Protein AF-A0A1I6Z0H6-F1 (afdb_monomer)

Sequence (320 aa):
MDNQPTRMERATDEFHIALATLDEAMIEVDDLQRKFDQVSGRIETLLMNTAKSPTANLGANLRSLNARSEVLRKALERARKGYAGARKAYHRAAQRHSAFHARHDHSLESAQSALADAERCKAALARTLGALMDRGFGDHAALPSAEERQSLPGHDGSYGYIQIDPARFLDSLIALERLLALDQDYDHPDRRHRPVSFLDVGCGTGRTLMLLRDCGVLDIDTMAGFDINAAQVETGRTLFGLQDNLSVADAMTYDFGGHDVVYSFRPFHDPDKMAAYETHLVATLRPSAYLIAVLPEDLARFANMDCLDPARNIWKKTGG

Structure (mmCIF, N/CA/C/O backbone):
data_AF-A0A1I6Z0H6-F1
#
_entry.id   AF-A0A1I6Z0H6-F1
#
loop_
_atom_site.group_PDB
_atom_site.id
_atom_site.type_symbol
_atom_site.label_atom_id
_atom_site.label_alt_id
_atom_site.label_comp_id
_atom_site.label_asym_id
_atom_site.label_entity_id
_atom_site.label_seq_id
_atom_site.pdbx_PDB_ins_code
_atom_site.Cartn_x
_atom_site.Cartn_y
_atom_site.Cartn_z
_atom_site.occupancy
_atom_site.B_iso_or_equiv
_atom_site.auth_seq_id
_atom_site.auth_comp_id
_atom_site.auth_asym_id
_atom_site.auth_atom_id
_atom_site.pdbx_PDB_model_num
ATOM 1 N N . MET A 1 1 ? 17.689 6.473 31.426 1.00 53.00 1 MET A N 1
ATOM 2 C CA . MET A 1 1 ? 16.667 6.822 30.420 1.00 53.00 1 MET A CA 1
ATOM 3 C C . MET A 1 1 ? 15.360 6.271 30.950 1.00 53.00 1 MET A C 1
ATOM 5 O O . MET A 1 1 ? 15.247 5.056 31.038 1.00 53.00 1 MET A O 1
ATOM 9 N N . ASP A 1 2 ? 14.454 7.132 31.414 1.00 55.12 2 ASP A N 1
ATOM 10 C CA . ASP A 1 2 ? 13.152 6.687 31.920 1.00 55.12 2 ASP A CA 1
ATOM 11 C C . ASP A 1 2 ? 12.331 6.109 30.769 1.00 55.12 2 ASP A C 1
ATOM 13 O O . ASP A 1 2 ? 12.101 6.777 29.758 1.00 55.12 2 ASP A O 1
ATOM 17 N N . ASN A 1 3 ? 11.931 4.848 30.914 1.00 70.69 3 ASN A N 1
ATOM 18 C CA . ASN A 1 3 ? 11.148 4.129 29.922 1.00 70.69 3 ASN A CA 1
ATOM 19 C C . ASN A 1 3 ? 9.695 4.614 30.011 1.00 70.69 3 ASN A C 1
ATOM 21 O O . ASN A 1 3 ? 8.906 4.107 30.808 1.00 70.69 3 ASN A O 1
ATOM 25 N N . GLN A 1 4 ? 9.359 5.673 29.271 1.00 59.06 4 GLN A N 1
ATOM 26 C CA . GLN A 1 4 ? 7.980 6.148 29.218 1.00 59.06 4 GLN A CA 1
ATOM 27 C C . GLN A 1 4 ? 7.102 5.091 28.537 1.00 59.06 4 GLN A C 1
ATOM 29 O O . GLN A 1 4 ? 7.431 4.684 27.421 1.00 59.06 4 GLN A O 1
ATOM 34 N N . PRO A 1 5 ? 5.964 4.700 29.143 1.00 73.81 5 PRO A N 1
ATOM 35 C CA . PRO A 1 5 ? 5.075 3.721 28.542 1.00 73.81 5 PRO A CA 1
ATOM 36 C C . PRO A 1 5 ? 4.555 4.241 27.206 1.00 73.81 5 PRO A C 1
ATOM 38 O O . PRO A 1 5 ? 4.156 5.415 27.078 1.00 73.81 5 PRO A O 1
ATOM 41 N N . THR A 1 6 ? 4.570 3.348 26.223 1.00 87.19 6 THR A N 1
ATOM 42 C CA . THR A 1 6 ? 4.067 3.556 24.871 1.00 87.19 6 THR A CA 1
ATOM 43 C C . THR A 1 6 ? 2.584 3.928 24.904 1.00 87.19 6 THR A C 1
ATOM 45 O O . THR A 1 6 ? 1.852 3.669 25.862 1.00 87.19 6 THR A O 1
ATOM 48 N N . ARG A 1 7 ? 2.097 4.566 23.833 1.00 87.94 7 ARG A N 1
ATOM 49 C CA . ARG A 1 7 ? 0.676 4.948 23.732 1.00 87.94 7 ARG A CA 1
ATOM 50 C C . ARG A 1 7 ? -0.269 3.741 23.825 1.00 87.94 7 ARG A C 1
ATOM 52 O O . ARG A 1 7 ? -1.392 3.912 24.288 1.00 87.94 7 ARG A O 1
ATOM 59 N N . MET A 1 8 ? 0.182 2.562 23.391 1.00 88.75 8 MET A N 1
ATOM 60 C CA . MET A 1 8 ? -0.578 1.315 23.464 1.00 88.75 8 MET A CA 1
ATOM 61 C C . MET A 1 8 ? -0.670 0.804 24.902 1.00 88.75 8 MET A C 1
ATOM 63 O O . MET A 1 8 ? -1.781 0.596 25.374 1.00 88.75 8 MET A O 1
ATOM 67 N N . GLU A 1 9 ? 0.455 0.720 25.621 1.00 92.00 9 GLU A N 1
ATOM 68 C CA . GLU A 1 9 ? 0.479 0.306 27.034 1.00 92.00 9 GLU A CA 1
ATOM 69 C C . GLU A 1 9 ? -0.459 1.170 27.882 1.00 92.00 9 GLU A C 1
ATOM 71 O O . GLU A 1 9 ? -1.292 0.642 28.609 1.00 92.00 9 GLU A O 1
ATOM 76 N N . ARG A 1 10 ? -0.449 2.498 27.685 1.00 93.50 10 ARG A N 1
ATOM 77 C CA . ARG A 1 10 ? -1.388 3.396 28.383 1.00 93.50 10 ARG A CA 1
ATOM 78 C C . ARG A 1 10 ? -2.854 3.089 28.070 1.00 93.50 10 ARG A C 1
ATOM 80 O O . ARG A 1 10 ? -3.693 3.149 28.961 1.00 93.50 10 ARG A O 1
ATOM 87 N N . ALA A 1 11 ? -3.186 2.786 26.813 1.00 92.19 11 ALA A N 1
ATOM 88 C CA . ALA A 1 11 ? -4.558 2.457 26.426 1.00 92.19 11 ALA A CA 1
ATOM 89 C C . ALA A 1 11 ? -5.015 1.109 27.012 1.00 92.19 11 ALA A C 1
ATOM 91 O O . ALA A 1 11 ? -6.180 0.976 27.392 1.00 92.19 11 ALA A O 1
ATOM 92 N N . THR A 1 12 ? -4.109 0.134 27.097 1.00 95.19 12 THR A N 1
ATOM 93 C CA . THR A 1 12 ? -4.336 -1.169 27.735 1.00 95.19 12 THR A CA 1
ATOM 94 C C . THR A 1 12 ? -4.516 -1.022 29.245 1.00 95.19 12 THR A C 1
ATOM 96 O O . THR A 1 12 ? -5.500 -1.523 29.788 1.00 95.19 12 THR A O 1
ATOM 99 N N . ASP A 1 13 ? -3.661 -0.244 29.909 1.00 96.00 13 ASP A N 1
ATOM 100 C CA . ASP A 1 13 ? -3.779 0.052 31.340 1.00 96.00 13 ASP A CA 1
ATOM 101 C C . ASP A 1 13 ? -5.104 0.754 31.659 1.00 96.00 13 ASP A C 1
ATOM 103 O O . ASP A 1 13 ? -5.841 0.334 32.551 1.00 96.00 13 ASP A O 1
ATOM 107 N N . GLU A 1 14 ? -5.469 1.788 30.893 1.00 96.31 14 GLU A N 1
ATOM 108 C CA . GLU A 1 14 ? -6.752 2.481 31.054 1.00 96.31 14 GLU A CA 1
ATOM 109 C C . GLU A 1 14 ? -7.954 1.543 30.864 1.00 96.31 14 GLU A C 1
ATOM 111 O O . GLU A 1 14 ? -8.959 1.678 31.568 1.00 96.31 14 GLU A O 1
ATOM 116 N N . PHE A 1 15 ? -7.870 0.599 29.923 1.00 97.56 15 PHE A N 1
ATOM 117 C CA . PHE A 1 15 ? -8.903 -0.413 29.714 1.00 97.56 15 PHE A CA 1
ATOM 118 C C . PHE A 1 15 ? -9.027 -1.354 30.916 1.00 97.56 15 PHE A C 1
ATOM 120 O O . PHE A 1 15 ? -10.140 -1.550 31.407 1.00 97.56 15 PHE A O 1
ATOM 127 N N . HIS A 1 16 ? -7.911 -1.873 31.431 1.00 97.69 16 HIS A N 1
ATOM 128 C CA . HIS A 1 16 ? -7.909 -2.748 32.603 1.00 97.69 16 HIS A CA 1
ATOM 129 C C . HIS A 1 16 ? -8.403 -2.037 33.865 1.00 97.69 16 HIS A C 1
ATOM 131 O O . HIS A 1 16 ? -9.230 -2.592 34.588 1.00 97.69 16 HIS A O 1
ATOM 137 N N . ILE A 1 17 ? -7.981 -0.790 34.096 1.00 97.88 17 ILE A N 1
ATOM 138 C CA . ILE A 1 17 ? -8.458 0.029 35.219 1.00 97.88 17 ILE A CA 1
ATOM 139 C C . ILE A 1 17 ? -9.972 0.249 35.120 1.00 97.88 17 ILE A C 1
ATOM 141 O O . ILE A 1 17 ? -10.694 0.091 36.107 1.00 97.88 17 ILE A O 1
ATOM 145 N N . ALA A 1 18 ? -10.476 0.597 33.932 1.00 97.81 18 ALA A N 1
ATOM 146 C CA . ALA A 1 18 ? -11.902 0.835 33.734 1.00 97.81 18 ALA A CA 1
ATOM 147 C C . ALA A 1 18 ? -12.740 -0.447 33.876 1.00 97.81 18 ALA A C 1
ATOM 149 O O . ALA A 1 18 ? -13.864 -0.374 34.372 1.00 97.81 18 ALA A O 1
ATOM 150 N N . LEU A 1 19 ? -12.202 -1.600 33.465 1.00 98.19 19 LEU A N 1
ATOM 151 C CA . LEU A 1 19 ? -12.825 -2.907 33.672 1.00 98.19 19 LEU A CA 1
ATOM 152 C C . LEU A 1 19 ? -12.897 -3.258 35.164 1.00 98.19 19 LEU A C 1
ATOM 154 O O . LEU A 1 19 ? -13.983 -3.536 35.658 1.00 98.19 19 LEU A O 1
ATOM 158 N N . ALA A 1 20 ? -11.787 -3.133 35.897 1.00 98.12 20 ALA A N 1
ATOM 159 C CA . ALA A 1 20 ? -11.763 -3.385 37.339 1.00 98.12 20 ALA A CA 1
ATOM 160 C C . ALA A 1 20 ? -12.746 -2.474 38.098 1.00 98.12 20 ALA A C 1
ATOM 162 O O . ALA A 1 20 ? -13.514 -2.937 38.935 1.00 98.12 20 ALA A O 1
ATOM 163 N N . THR A 1 21 ? -12.799 -1.187 37.737 1.00 98.00 21 THR A N 1
ATOM 164 C CA . THR A 1 21 ? -13.743 -0.224 38.334 1.00 98.00 21 THR A CA 1
ATOM 165 C C . THR A 1 21 ? -15.204 -0.587 38.030 1.00 98.00 21 THR A C 1
ATOM 167 O O . THR A 1 21 ? -16.090 -0.372 38.858 1.00 98.00 21 THR A O 1
ATOM 170 N N . LEU A 1 22 ? -15.485 -1.113 36.833 1.00 98.19 22 LEU A N 1
ATOM 171 C CA . LEU A 1 22 ? -16.819 -1.588 36.465 1.00 98.19 22 LEU A CA 1
ATOM 172 C C . LEU A 1 22 ? -17.225 -2.811 37.296 1.00 98.19 22 LEU A C 1
ATOM 174 O O . LEU A 1 22 ? -18.354 -2.842 37.790 1.00 98.19 22 LEU A O 1
ATOM 178 N N . ASP A 1 23 ? -16.315 -3.768 37.471 1.00 98.19 23 ASP A N 1
ATOM 179 C CA . ASP A 1 23 ? -16.550 -4.978 38.260 1.00 98.19 23 ASP A CA 1
ATOM 180 C C . ASP A 1 23 ? -16.805 -4.642 39.736 1.00 98.19 23 ASP A C 1
ATOM 182 O O . ASP A 1 23 ? -17.786 -5.109 40.318 1.00 98.19 23 ASP A O 1
ATOM 186 N N . GLU A 1 24 ? -15.997 -3.758 40.328 1.00 98.19 24 GLU A N 1
ATOM 187 C CA . GLU A 1 24 ? -16.200 -3.271 41.699 1.00 98.19 24 GLU A CA 1
ATOM 188 C C . GLU A 1 24 ? -17.567 -2.590 41.872 1.00 98.19 24 GLU A C 1
ATOM 190 O O . GLU A 1 24 ? -18.308 -2.896 42.811 1.00 98.19 24 GLU A O 1
ATOM 195 N N . ALA A 1 25 ? -17.947 -1.710 40.938 1.00 97.38 25 ALA A N 1
ATOM 196 C CA . ALA A 1 25 ? -19.235 -1.022 40.986 1.00 97.38 25 ALA A CA 1
ATOM 197 C C . ALA A 1 25 ? -20.425 -1.984 40.815 1.00 97.38 25 ALA A C 1
ATOM 199 O O . ALA A 1 25 ? -21.489 -1.763 41.397 1.00 97.38 25 ALA A O 1
ATOM 200 N N . MET A 1 26 ? -20.264 -3.050 40.024 1.00 98.38 26 MET A N 1
ATOM 201 C CA . MET A 1 26 ? -21.274 -4.098 39.866 1.00 98.38 26 MET A CA 1
ATOM 202 C C . MET A 1 26 ? -21.466 -4.879 41.174 1.00 98.38 26 MET A C 1
ATOM 204 O O . MET A 1 26 ? -22.599 -5.036 41.630 1.00 98.38 26 MET A O 1
ATOM 208 N N . ILE A 1 27 ? -20.366 -5.281 41.822 1.00 98.12 27 ILE A N 1
ATOM 209 C CA . ILE A 1 27 ? -20.386 -5.978 43.118 1.00 98.12 27 ILE A CA 1
ATOM 210 C C . ILE A 1 27 ? -21.072 -5.125 44.196 1.00 98.12 27 ILE A C 1
ATOM 212 O O . ILE A 1 27 ? -21.876 -5.645 44.974 1.00 98.12 27 ILE A O 1
ATOM 216 N N . GLU A 1 28 ? -20.791 -3.818 44.245 1.00 98.12 28 GLU A N 1
ATOM 217 C CA . GLU A 1 28 ? -21.417 -2.901 45.208 1.00 98.12 28 GLU A CA 1
ATOM 218 C C . GLU A 1 28 ? -22.940 -2.810 45.009 1.00 98.12 28 GLU A C 1
ATOM 220 O O . GLU A 1 28 ? -23.701 -2.880 45.982 1.00 98.12 28 GLU A O 1
ATOM 225 N N . VAL A 1 29 ? -23.401 -2.685 43.757 1.00 98.00 29 VAL A N 1
ATOM 226 C CA . VAL A 1 29 ? -24.837 -2.656 43.431 1.00 98.00 29 VAL A CA 1
ATOM 227 C C . VAL A 1 29 ? -25.521 -3.949 43.879 1.00 98.00 29 VAL A C 1
ATOM 229 O O . VAL A 1 29 ? -26.567 -3.878 44.530 1.00 98.00 29 VAL A O 1
ATOM 232 N N . ASP A 1 30 ? -24.925 -5.108 43.599 1.00 98.00 30 ASP A N 1
ATOM 233 C CA . ASP A 1 30 ? -25.483 -6.415 43.960 1.00 98.00 30 ASP A CA 1
ATOM 234 C C . ASP A 1 30 ? -25.522 -6.642 45.480 1.00 98.00 30 ASP A C 1
ATOM 236 O O . ASP A 1 30 ? -26.493 -7.179 46.024 1.00 98.00 30 ASP A O 1
ATOM 240 N N . ASP A 1 31 ? -24.487 -6.219 46.209 1.00 98.19 31 ASP A N 1
ATOM 241 C CA . ASP A 1 31 ? -24.460 -6.296 47.671 1.00 98.19 31 ASP A CA 1
ATOM 242 C C . ASP A 1 31 ? -25.530 -5.402 48.319 1.00 98.19 31 ASP A C 1
ATOM 244 O O . ASP A 1 31 ? -26.275 -5.846 49.202 1.00 98.19 31 ASP A O 1
ATOM 248 N N . LEU A 1 32 ? -25.670 -4.158 47.850 1.00 97.88 32 LEU A N 1
ATOM 249 C CA . LEU A 1 32 ? -26.698 -3.238 48.341 1.00 97.88 32 LEU A CA 1
ATOM 250 C C . LEU A 1 32 ? -28.113 -3.712 47.999 1.00 97.88 32 LEU A C 1
ATOM 252 O O . LEU A 1 32 ? -29.003 -3.592 48.846 1.00 97.88 32 LEU A O 1
ATOM 256 N N . GLN A 1 33 ? -28.320 -4.281 46.809 1.00 98.38 33 GLN A N 1
ATOM 257 C CA . GLN A 1 33 ? -29.602 -4.855 46.402 1.00 98.38 33 GLN A CA 1
ATOM 258 C C . GLN A 1 33 ? -29.993 -6.022 47.320 1.00 98.38 33 GLN A C 1
ATOM 260 O O . GLN A 1 33 ? -31.071 -5.991 47.910 1.00 98.38 33 GLN A O 1
ATOM 265 N N . ARG A 1 34 ? -29.085 -6.980 47.566 1.00 98.44 34 ARG A N 1
ATOM 266 C CA . ARG A 1 34 ? -29.330 -8.100 48.498 1.00 98.44 34 ARG A CA 1
ATOM 267 C C . ARG A 1 34 ? -29.683 -7.624 49.908 1.00 98.44 34 ARG A C 1
ATOM 269 O O . ARG A 1 34 ? -30.613 -8.141 50.529 1.00 98.44 34 ARG A O 1
ATO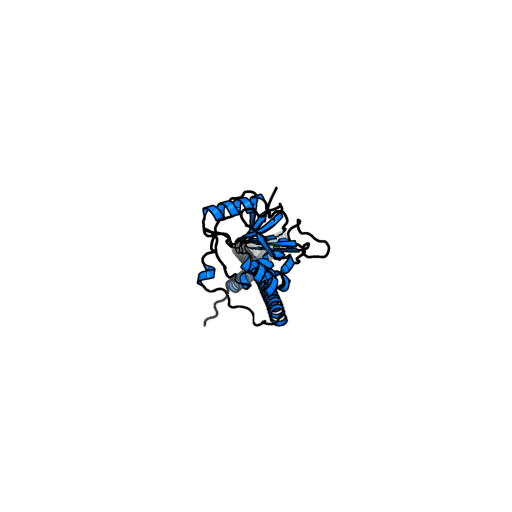M 276 N N . LYS A 1 35 ? -28.960 -6.624 50.427 1.00 98.12 35 LYS A N 1
ATOM 277 C CA . LYS A 1 35 ? -29.241 -6.025 51.745 1.00 98.12 35 LYS A CA 1
ATOM 278 C C . LYS A 1 35 ? -30.611 -5.344 51.783 1.00 98.12 35 LYS A C 1
ATOM 280 O O . LYS A 1 35 ? -31.306 -5.447 52.796 1.00 98.12 35 LYS A O 1
ATOM 285 N N . PHE A 1 36 ? -30.989 -4.643 50.714 1.00 97.88 36 PHE A N 1
ATOM 286 C CA . PHE A 1 36 ? -32.296 -3.998 50.583 1.00 97.88 36 PHE A CA 1
ATOM 287 C C . PHE A 1 36 ? -33.428 -5.030 50.572 1.00 97.88 36 PHE A C 1
ATOM 289 O O . PHE A 1 36 ? -34.356 -4.919 51.374 1.00 97.88 36 PHE A O 1
ATOM 296 N N . ASP A 1 37 ? -33.305 -6.079 49.759 1.00 97.50 37 ASP A N 1
ATOM 297 C CA . ASP A 1 37 ? -34.302 -7.148 49.644 1.00 97.50 37 ASP A CA 1
ATOM 298 C C . ASP A 1 37 ? -34.492 -7.889 50.976 1.00 97.50 37 ASP A C 1
ATOM 300 O O . ASP A 1 37 ? -35.619 -8.156 51.395 1.00 97.50 37 ASP A O 1
ATOM 304 N N . GLN A 1 38 ? -33.404 -8.130 51.720 1.00 98.06 38 GLN A N 1
ATOM 305 C CA . GLN A 1 38 ? -33.469 -8.735 53.053 1.00 98.06 38 GLN A CA 1
ATOM 306 C C . GLN A 1 38 ? -34.256 -7.872 54.057 1.00 98.06 38 GLN A C 1
ATOM 308 O O . GLN A 1 38 ? -35.009 -8.400 54.882 1.00 98.06 38 GLN A O 1
ATOM 313 N N . VAL A 1 39 ? -34.074 -6.547 54.031 1.00 97.88 39 VAL A N 1
ATOM 314 C CA . VAL A 1 39 ? -34.820 -5.625 54.907 1.00 97.88 39 VAL A CA 1
ATOM 315 C C . VAL A 1 39 ? -36.291 -5.564 54.498 1.00 97.88 39 VAL A C 1
ATOM 317 O O . VAL A 1 39 ? -37.152 -5.639 55.374 1.00 97.88 39 VAL A O 1
ATOM 320 N N . SER A 1 40 ? -36.583 -5.500 53.199 1.00 96.88 40 SER A N 1
ATOM 321 C CA . SER A 1 40 ? -37.949 -5.502 52.663 1.00 96.88 40 SER A CA 1
ATOM 322 C C . SER A 1 40 ? -38.705 -6.782 53.038 1.00 96.88 40 SER A C 1
ATOM 324 O O . SER A 1 40 ? -39.784 -6.703 53.623 1.00 96.88 40 SER A O 1
ATOM 326 N N . GLY A 1 41 ? -38.092 -7.959 52.866 1.00 97.50 41 GLY A N 1
ATOM 327 C CA . GLY A 1 41 ? -38.697 -9.235 53.269 1.00 97.50 41 GLY A CA 1
ATOM 328 C C . GLY A 1 41 ? -38.951 -9.347 54.781 1.00 97.50 41 GLY A C 1
ATOM 329 O O . GLY A 1 41 ? -39.946 -9.931 55.219 1.00 97.50 41 GLY A O 1
ATOM 330 N N . ARG A 1 42 ? -38.101 -8.729 55.617 1.00 97.50 42 ARG A N 1
ATOM 331 C CA . ARG A 1 42 ? -38.344 -8.624 57.070 1.00 97.50 42 ARG A CA 1
ATOM 332 C C . ARG A 1 42 ? -39.543 -7.735 57.403 1.00 97.50 42 ARG A C 1
ATOM 334 O O . ARG A 1 42 ? -40.291 -8.073 58.320 1.00 97.50 42 ARG A O 1
ATOM 341 N N . ILE A 1 43 ? -39.722 -6.623 56.687 1.00 96.50 43 ILE A N 1
ATOM 342 C CA . ILE A 1 43 ? -40.892 -5.743 56.834 1.00 96.50 43 ILE A CA 1
ATOM 343 C C . ILE A 1 43 ? -42.165 -6.516 56.472 1.00 96.50 43 ILE A C 1
ATOM 345 O O . ILE A 1 43 ? -43.099 -6.541 57.272 1.00 96.50 43 ILE A O 1
ATOM 349 N N . GLU A 1 44 ? -42.179 -7.212 55.332 1.00 96.12 44 GLU A N 1
ATOM 350 C CA . GLU A 1 44 ? -43.314 -8.039 54.891 1.00 96.12 44 GLU A CA 1
ATOM 351 C C . GLU A 1 44 ? -43.671 -9.121 55.915 1.00 96.12 44 GLU A C 1
ATOM 353 O O . GLU A 1 44 ? -44.828 -9.248 56.317 1.00 96.12 44 GLU A O 1
ATOM 358 N N . THR A 1 45 ? -42.665 -9.845 56.415 1.00 95.50 45 THR A N 1
ATOM 359 C CA . THR A 1 45 ? -42.852 -10.886 57.436 1.00 95.50 45 THR A CA 1
ATOM 360 C C . THR A 1 45 ? -43.464 -10.315 58.721 1.00 95.50 45 THR A C 1
ATOM 362 O O . THR A 1 45 ? -44.377 -10.909 59.296 1.00 95.50 45 THR A O 1
ATOM 365 N N . LEU A 1 46 ? -42.995 -9.150 59.185 1.00 94.81 46 LEU A N 1
ATOM 366 C CA . LEU A 1 46 ? -43.558 -8.482 60.362 1.00 94.81 46 LEU A CA 1
ATOM 367 C C . LEU A 1 46 ? -45.007 -8.047 60.134 1.00 94.81 46 LEU A C 1
ATOM 369 O O . LEU A 1 46 ? -45.844 -8.274 61.008 1.00 94.81 46 LEU A O 1
ATOM 373 N N . LEU A 1 47 ? -45.325 -7.469 58.974 1.00 92.44 47 LEU A N 1
ATOM 374 C CA . LEU A 1 47 ? -46.691 -7.065 58.629 1.00 92.44 47 LEU A CA 1
ATOM 375 C C . LEU A 1 47 ? -47.638 -8.273 58.589 1.00 92.44 47 LEU A C 1
ATOM 377 O O . LEU A 1 47 ? -48.709 -8.229 59.197 1.00 92.44 47 LEU A O 1
ATOM 381 N N . MET A 1 48 ? -47.212 -9.384 57.978 1.00 92.62 48 MET A N 1
ATOM 382 C CA . MET A 1 48 ? -47.979 -10.634 57.953 1.00 92.62 48 MET A CA 1
ATOM 383 C C . MET A 1 48 ? -48.204 -11.223 59.350 1.00 92.62 48 MET A C 1
ATOM 385 O O . MET A 1 48 ? -49.301 -11.689 59.659 1.00 92.62 48 MET A O 1
ATOM 389 N N . ASN A 1 49 ? -47.189 -11.195 60.215 1.00 90.69 49 ASN A N 1
ATOM 390 C CA . ASN A 1 49 ? -47.310 -11.700 61.583 1.00 90.69 49 ASN A CA 1
ATOM 391 C C . ASN A 1 49 ? -48.198 -10.809 62.458 1.00 90.69 49 ASN A C 1
ATOM 393 O O . ASN A 1 49 ? -48.912 -11.317 63.320 1.00 90.69 49 ASN A O 1
ATOM 397 N N . THR A 1 50 ? -48.211 -9.499 62.207 1.00 87.75 50 THR A N 1
ATOM 398 C CA . THR A 1 50 ? -49.076 -8.554 62.929 1.00 87.75 50 THR A CA 1
ATOM 399 C C . THR A 1 50 ? -50.552 -8.866 62.723 1.00 87.75 50 THR A C 1
ATOM 401 O O . THR A 1 50 ? -51.326 -8.810 63.674 1.00 87.75 50 THR A O 1
ATOM 404 N N . ALA A 1 51 ? -50.933 -9.238 61.497 1.00 81.44 51 ALA A N 1
ATOM 405 C CA . ALA A 1 51 ? -52.300 -9.640 61.182 1.00 81.44 51 ALA A CA 1
ATOM 406 C C . ALA A 1 51 ? -52.749 -10.881 61.978 1.00 81.44 51 ALA A C 1
ATOM 408 O O . ALA A 1 51 ? -53.944 -11.083 62.174 1.00 81.44 51 ALA A O 1
ATOM 409 N N . LYS A 1 52 ? -51.798 -11.700 62.450 1.00 85.88 52 LYS A N 1
ATOM 410 C CA . LYS A 1 52 ? -52.063 -12.911 63.236 1.00 85.88 52 LYS A CA 1
ATOM 411 C C . LYS A 1 52 ? -52.029 -12.666 64.746 1.00 85.88 52 LYS A C 1
ATOM 413 O O . LYS A 1 52 ? -52.806 -13.291 65.458 1.00 85.88 52 LYS A O 1
ATOM 418 N N . SER A 1 53 ? -51.125 -11.817 65.246 1.00 83.12 53 SER A N 1
ATOM 419 C CA . SER A 1 53 ? -51.009 -11.526 66.682 1.00 83.12 53 SER A CA 1
ATOM 420 C C . SER A 1 53 ? -50.269 -10.197 66.945 1.00 83.12 53 SER A C 1
ATOM 422 O O . SER A 1 53 ? -49.064 -10.106 66.682 1.00 83.12 53 SER A O 1
ATOM 424 N N . PRO A 1 54 ? -50.945 -9.144 67.445 1.00 79.56 54 PRO A N 1
ATOM 425 C CA . PRO A 1 54 ? -50.321 -7.844 67.699 1.00 79.56 54 PRO A CA 1
ATOM 426 C C . PRO A 1 54 ? -49.264 -7.918 68.812 1.00 79.56 54 PRO A C 1
ATOM 428 O O . PRO A 1 54 ? -49.542 -8.384 69.913 1.00 79.56 54 PRO A O 1
ATOM 431 N N . THR A 1 55 ? -48.053 -7.412 68.557 1.00 85.75 55 THR A N 1
ATOM 432 C CA . THR A 1 55 ? -46.987 -7.300 69.573 1.00 85.75 55 THR A CA 1
ATOM 433 C C . THR A 1 55 ? -46.786 -5.847 70.002 1.00 85.75 55 THR A C 1
ATOM 435 O O . THR A 1 55 ? -46.829 -4.936 69.175 1.00 85.75 55 THR A O 1
ATOM 438 N N . ALA A 1 56 ? -46.496 -5.616 71.288 1.00 85.00 56 ALA A N 1
ATOM 439 C CA . ALA A 1 56 ? -46.322 -4.269 71.849 1.00 85.00 56 ALA A CA 1
ATOM 440 C C . ALA A 1 56 ? -45.172 -3.456 71.204 1.00 85.00 56 ALA A C 1
ATOM 442 O O . ALA A 1 56 ? -45.203 -2.229 71.209 1.00 85.00 56 ALA A O 1
ATOM 443 N N . ASN A 1 57 ? -44.184 -4.124 70.592 1.00 90.94 57 ASN A N 1
ATOM 444 C CA . ASN A 1 57 ? -42.988 -3.490 70.013 1.00 90.94 57 ASN A CA 1
ATOM 445 C C . ASN A 1 57 ? -43.047 -3.275 68.491 1.00 90.94 57 ASN A C 1
ATOM 447 O O . ASN A 1 57 ? -42.081 -2.787 67.897 1.00 90.94 57 ASN A O 1
ATOM 451 N N . LEU A 1 58 ? -44.159 -3.621 67.839 1.00 89.81 58 LEU A N 1
ATOM 452 C CA . LEU A 1 58 ? -44.260 -3.600 66.380 1.00 89.81 58 LEU A CA 1
ATOM 453 C C . LEU A 1 58 ? -43.916 -2.235 65.772 1.00 89.81 58 LEU A C 1
ATOM 455 O O . LEU A 1 58 ? -43.120 -2.152 64.837 1.00 89.81 58 LEU A O 1
ATOM 459 N N . GLY A 1 59 ? -44.508 -1.162 66.302 1.00 90.50 59 GLY A N 1
ATOM 460 C CA . GLY A 1 59 ? -44.338 0.178 65.745 1.00 90.50 59 GLY A CA 1
ATOM 461 C C . GLY A 1 59 ? -42.883 0.651 65.783 1.00 90.50 59 GLY A C 1
ATOM 462 O O . GLY A 1 59 ? -42.420 1.296 64.845 1.00 90.50 59 GLY A O 1
ATOM 463 N N . ALA A 1 60 ? -42.138 0.296 66.833 1.00 93.81 60 ALA A N 1
ATOM 464 C CA . ALA A 1 60 ? -40.716 0.612 66.933 1.00 93.81 60 ALA A CA 1
ATOM 465 C C . ALA A 1 60 ? -39.886 -0.181 65.908 1.00 93.81 60 ALA A C 1
ATOM 467 O O . ALA A 1 60 ? -39.068 0.411 65.201 1.00 93.81 60 ALA A O 1
ATOM 468 N N . ASN A 1 61 ? -40.153 -1.485 65.763 1.00 94.62 61 ASN A N 1
ATOM 469 C CA . ASN A 1 61 ? -39.468 -2.348 64.796 1.00 94.62 61 ASN A CA 1
ATOM 470 C C . ASN A 1 61 ? -39.720 -1.911 63.346 1.00 94.62 61 ASN A C 1
ATOM 472 O O . ASN A 1 61 ? -38.776 -1.814 62.564 1.00 94.62 61 ASN A O 1
ATOM 476 N N . LEU A 1 62 ? -40.969 -1.585 62.997 1.00 94.81 62 LEU A N 1
ATOM 477 C CA . LEU A 1 62 ? -41.319 -1.092 61.663 1.00 94.81 62 LEU A CA 1
ATOM 478 C C . LEU A 1 62 ? -40.646 0.247 61.357 1.00 94.81 62 LEU A C 1
ATOM 480 O O . LEU A 1 62 ? -40.062 0.398 60.288 1.00 94.81 62 LEU A O 1
ATOM 484 N N . ARG A 1 63 ? -40.655 1.206 62.295 1.00 95.94 63 ARG A N 1
ATOM 485 C CA . ARG A 1 63 ? -39.950 2.487 62.108 1.00 95.94 63 ARG A CA 1
ATOM 486 C C . ARG A 1 63 ? -38.451 2.284 61.886 1.00 95.94 63 ARG A C 1
ATOM 488 O O . ARG A 1 63 ? -37.885 2.913 60.998 1.00 95.94 63 ARG A O 1
ATOM 495 N N . SER A 1 64 ? -37.827 1.387 62.652 1.00 96.69 64 SER A N 1
ATOM 496 C CA . SER A 1 64 ? -36.405 1.060 62.504 1.00 96.69 64 SER A CA 1
ATOM 497 C C . SER A 1 64 ? -36.090 0.431 61.140 1.00 96.69 64 SER A C 1
ATOM 499 O O . SER A 1 64 ? -35.174 0.881 60.450 1.00 96.69 64 SER A O 1
ATOM 501 N N . LEU A 1 65 ? -36.874 -0.563 60.706 1.00 96.81 65 LEU A N 1
ATOM 502 C CA . LEU A 1 65 ? -36.683 -1.207 59.404 1.00 96.81 65 LEU A CA 1
ATOM 503 C C . LEU A 1 65 ? -36.963 -0.258 58.236 1.00 96.81 65 LEU A C 1
ATOM 505 O O . LEU A 1 65 ? -36.201 -0.263 57.274 1.00 96.81 65 LEU A O 1
ATOM 509 N N . ASN A 1 66 ? -37.983 0.596 58.338 1.00 96.69 66 ASN A N 1
ATOM 510 C CA . ASN A 1 66 ? -38.272 1.617 57.330 1.00 96.69 6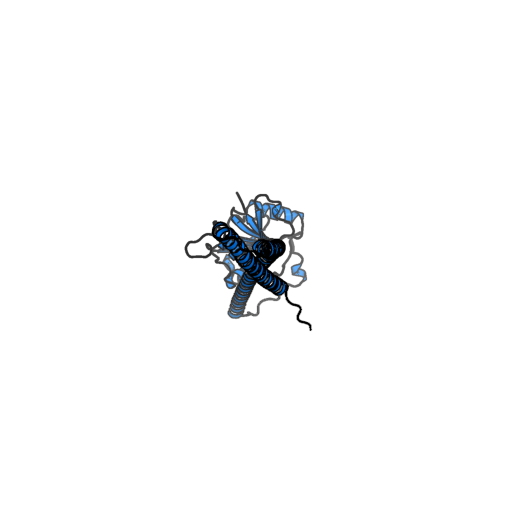6 ASN A CA 1
ATOM 511 C C . ASN A 1 66 ? -37.128 2.628 57.209 1.00 96.69 66 ASN A C 1
ATOM 513 O O . ASN A 1 66 ? -36.696 2.930 56.100 1.00 96.69 66 ASN A O 1
ATOM 517 N N . ALA A 1 67 ? -36.577 3.099 58.333 1.00 97.25 67 ALA A N 1
ATOM 518 C CA . ALA A 1 67 ? -35.412 3.980 58.317 1.00 97.25 67 ALA A CA 1
ATOM 519 C C . ALA A 1 67 ? -34.199 3.301 57.656 1.00 97.25 67 ALA A C 1
ATOM 521 O O . ALA A 1 67 ? -33.522 3.905 56.825 1.00 97.25 67 ALA A O 1
ATOM 522 N N . ARG A 1 68 ? -33.950 2.021 57.966 1.00 97.88 68 ARG A N 1
ATOM 523 C CA . ARG A 1 68 ? -32.873 1.241 57.339 1.00 97.88 68 ARG A CA 1
ATOM 524 C C . ARG A 1 68 ? -33.103 1.020 55.840 1.00 97.88 68 ARG A C 1
ATOM 526 O O . ARG A 1 68 ? -32.150 1.126 55.071 1.00 97.88 68 ARG A O 1
ATOM 533 N N . SER A 1 69 ? -34.338 0.731 55.433 1.00 97.88 69 SER A N 1
ATOM 534 C CA . SER A 1 69 ? -34.727 0.574 54.028 1.00 97.88 69 SER A CA 1
ATOM 535 C C . SER A 1 69 ? -34.478 1.863 53.243 1.00 97.88 69 SER A C 1
ATOM 537 O O . SER A 1 69 ? -33.849 1.833 52.190 1.00 97.88 69 SER A O 1
ATOM 539 N N . GLU A 1 70 ? -34.844 3.015 53.807 1.00 97.75 70 GLU A N 1
ATOM 540 C CA . GLU A 1 70 ? -34.618 4.321 53.184 1.00 97.75 70 GLU A CA 1
ATOM 541 C C . GLU A 1 70 ? -33.124 4.649 53.013 1.00 97.75 70 GLU A C 1
ATOM 543 O O . GLU A 1 70 ? -32.707 5.170 51.975 1.00 97.75 70 GLU A O 1
ATOM 548 N N . VAL A 1 71 ? -32.292 4.302 54.001 1.00 98.06 71 VAL A N 1
ATOM 549 C CA . VAL A 1 71 ? -30.829 4.441 53.900 1.00 98.06 71 VAL A CA 1
ATOM 550 C C . VAL A 1 71 ? -30.267 3.552 52.787 1.00 98.06 71 VAL A C 1
ATOM 552 O O . VAL A 1 71 ? -29.475 4.029 51.970 1.00 98.06 71 VAL A O 1
ATOM 555 N N . LEU A 1 72 ? -30.693 2.286 52.720 1.00 97.75 72 LEU A N 1
ATOM 556 C CA . LEU A 1 72 ? -30.268 1.348 51.676 1.00 97.75 72 LEU A CA 1
ATOM 557 C C . LEU A 1 72 ? -30.739 1.788 50.290 1.00 97.75 72 LEU A C 1
ATOM 559 O O . LEU A 1 72 ? -29.957 1.727 49.349 1.00 97.75 72 LEU A O 1
ATOM 563 N N . ARG A 1 73 ? -31.960 2.318 50.166 1.00 98.25 73 ARG A N 1
ATOM 564 C CA . ARG A 1 73 ? -32.499 2.861 48.913 1.00 98.25 73 ARG A CA 1
ATOM 565 C C . ARG A 1 73 ? -31.621 3.987 48.366 1.00 98.25 73 ARG A C 1
ATOM 567 O O . ARG A 1 73 ? -31.220 3.944 47.206 1.00 98.25 73 ARG A O 1
ATOM 574 N N . LYS A 1 74 ? -31.252 4.955 49.212 1.00 98.06 74 LYS A N 1
ATOM 575 C CA . LYS A 1 74 ? -30.343 6.056 48.837 1.00 98.06 74 LYS A CA 1
ATOM 576 C C . LYS A 1 74 ? -28.921 5.583 48.537 1.00 98.06 74 LYS A C 1
ATOM 578 O O . LYS A 1 74 ? -28.224 6.196 47.730 1.00 98.06 74 LYS A O 1
ATOM 583 N N . ALA A 1 75 ? -28.436 4.551 49.226 1.00 97.88 75 ALA A N 1
ATOM 584 C CA . ALA A 1 75 ? -27.139 3.948 48.924 1.00 97.88 75 ALA A CA 1
ATOM 585 C C . ALA A 1 75 ? -27.164 3.252 47.555 1.00 97.88 75 ALA A C 1
ATOM 587 O O . ALA A 1 75 ? -26.306 3.524 46.724 1.00 97.88 75 ALA A O 1
ATOM 588 N N . LEU A 1 76 ? -28.197 2.453 47.287 1.00 98.06 76 LEU A N 1
ATOM 589 C CA . LEU A 1 76 ? -28.399 1.752 46.023 1.00 98.06 76 LEU A CA 1
ATOM 590 C C . LEU A 1 76 ? -28.543 2.719 44.841 1.00 98.06 76 LEU A C 1
ATOM 592 O O . LEU A 1 76 ? -27.963 2.485 43.788 1.00 98.06 76 LEU A O 1
ATOM 596 N N . GLU A 1 77 ? -29.267 3.829 45.002 1.00 98.00 77 GLU A N 1
ATOM 597 C CA . GLU A 1 77 ? -29.372 4.865 43.965 1.00 98.00 77 GLU A CA 1
ATOM 598 C C . GLU A 1 77 ? -28.000 5.473 43.622 1.00 98.00 77 GLU A C 1
ATOM 600 O O . GLU A 1 77 ? -27.653 5.623 4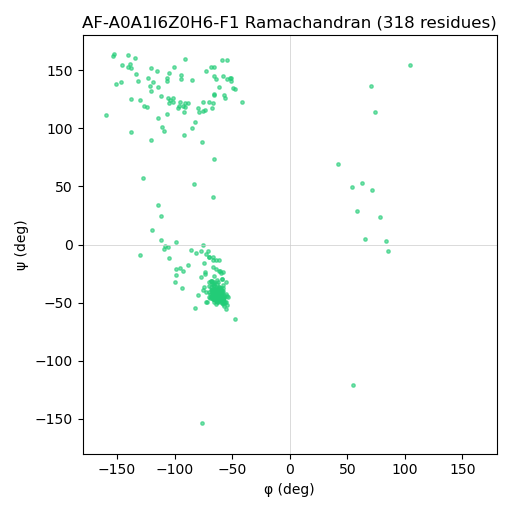2.447 1.00 98.00 77 GLU A O 1
ATOM 605 N N . ARG A 1 78 ? -27.178 5.758 44.642 1.00 98.31 78 ARG A N 1
ATOM 606 C CA . ARG A 1 78 ? -25.803 6.246 44.455 1.00 98.31 78 ARG A CA 1
ATOM 607 C C . ARG A 1 78 ? -24.912 5.202 43.784 1.00 98.31 78 ARG A C 1
ATOM 609 O O . ARG A 1 78 ? -24.232 5.550 42.821 1.00 98.31 78 ARG A O 1
ATOM 616 N N . ALA A 1 79 ? -24.962 3.948 44.229 1.00 97.94 79 ALA A N 1
ATOM 617 C CA . ALA A 1 79 ? -24.198 2.851 43.637 1.00 97.94 79 ALA A CA 1
ATOM 618 C C . ALA A 1 79 ? -24.592 2.617 42.172 1.00 97.94 79 ALA A C 1
ATOM 620 O O . ALA A 1 79 ? -23.727 2.534 41.307 1.00 97.94 79 ALA A O 1
ATOM 621 N N . ARG A 1 80 ? -25.891 2.646 41.840 1.00 98.25 80 ARG A N 1
ATOM 622 C CA . ARG A 1 80 ? -26.376 2.551 40.449 1.00 98.25 80 ARG A CA 1
ATOM 623 C C . ARG A 1 80 ? -25.860 3.695 39.574 1.00 98.25 80 ARG A C 1
ATOM 625 O O . ARG A 1 80 ? -25.498 3.467 38.420 1.00 98.25 80 ARG A O 1
ATOM 632 N N . LYS A 1 81 ? -25.786 4.920 40.107 1.00 98.19 81 LYS A N 1
ATOM 633 C CA . LYS A 1 81 ? -25.171 6.057 39.404 1.00 98.19 81 LYS A CA 1
ATOM 634 C C . LYS A 1 81 ? -23.664 5.851 39.206 1.00 98.19 81 LYS A C 1
ATOM 636 O O . LYS A 1 81 ? -23.163 6.137 38.118 1.00 98.19 81 LYS A O 1
ATOM 641 N N . GLY A 1 82 ? -22.965 5.341 40.223 1.00 97.69 82 GLY A N 1
ATOM 642 C CA . GLY A 1 82 ? -21.552 4.956 40.150 1.00 97.69 82 GLY A CA 1
ATOM 643 C C . GLY A 1 82 ? -21.301 3.910 39.063 1.00 97.69 82 GLY A C 1
ATOM 644 O O . GLY A 1 82 ? -20.504 4.148 38.158 1.00 97.69 82 GLY A O 1
ATOM 645 N N . TYR A 1 83 ? -22.081 2.829 39.066 1.00 98.06 83 TYR A N 1
ATOM 646 C CA . TYR A 1 83 ? -22.064 1.778 38.050 1.00 98.06 83 TYR A CA 1
ATOM 647 C C . TYR A 1 83 ? -22.314 2.316 36.636 1.00 98.06 83 TYR A C 1
ATOM 649 O O . TYR A 1 83 ? -21.560 2.010 35.715 1.00 98.06 83 TYR A O 1
ATOM 657 N N . ALA A 1 84 ? -23.317 3.180 36.439 1.00 97.88 84 ALA A N 1
ATOM 658 C CA . ALA A 1 84 ? -23.561 3.801 35.135 1.00 97.88 84 ALA A CA 1
ATOM 659 C C . ALA A 1 84 ? -22.359 4.643 34.654 1.00 97.88 84 ALA A C 1
ATOM 661 O O . ALA A 1 84 ? -22.025 4.638 33.464 1.00 97.88 84 ALA A O 1
ATOM 662 N N . GLY A 1 85 ? -21.686 5.339 35.577 1.00 98.06 85 GLY A N 1
ATOM 663 C CA . GLY A 1 85 ? -20.444 6.065 35.314 1.00 98.06 85 GLY A CA 1
ATOM 664 C C . GLY A 1 85 ? -19.292 5.139 34.916 1.00 98.06 85 GLY A C 1
ATOM 665 O O . GLY A 1 85 ? -18.684 5.351 33.864 1.00 98.06 85 GLY A O 1
ATOM 666 N N . ALA A 1 86 ? -19.045 4.092 35.708 1.00 97.94 86 ALA A N 1
ATOM 667 C CA . ALA A 1 86 ? -18.014 3.085 35.458 1.00 97.94 86 ALA A CA 1
ATOM 668 C C . ALA A 1 86 ? -18.233 2.376 34.114 1.00 97.94 86 ALA A C 1
ATOM 670 O O . ALA A 1 86 ? -17.319 2.288 33.299 1.00 97.94 86 ALA A O 1
ATOM 671 N N . ARG A 1 87 ? -19.479 2.001 33.801 1.00 98.50 87 ARG A N 1
ATOM 672 C CA . ARG A 1 87 ? -19.847 1.392 32.515 1.00 98.50 87 ARG A CA 1
ATOM 673 C C . ARG A 1 87 ? -19.553 2.317 31.336 1.00 98.50 87 ARG A C 1
ATOM 675 O O . ARG A 1 87 ? -19.025 1.879 30.315 1.00 98.50 87 ARG A O 1
ATOM 682 N N . LYS A 1 88 ? -19.857 3.615 31.459 1.00 98.31 88 LYS A N 1
ATOM 683 C CA . LYS A 1 88 ? -19.525 4.605 30.422 1.00 98.31 88 LYS A CA 1
ATOM 684 C C . LYS A 1 88 ? -18.010 4.777 30.266 1.00 98.31 88 LYS A C 1
ATOM 686 O O . LYS A 1 88 ? -17.548 4.970 29.142 1.00 98.31 88 LYS A O 1
ATOM 691 N N . ALA A 1 89 ? -17.251 4.745 31.361 1.00 97.69 89 ALA A N 1
ATOM 692 C CA . ALA A 1 89 ? -15.790 4.815 31.330 1.00 97.69 89 ALA A CA 1
ATOM 693 C C . ALA A 1 89 ? -15.188 3.578 30.645 1.00 97.69 89 ALA A C 1
ATOM 695 O O . ALA A 1 89 ? -14.403 3.736 29.710 1.00 97.69 89 ALA A O 1
ATOM 696 N N . TYR A 1 90 ? -15.650 2.381 31.016 1.00 98.31 90 TYR A N 1
ATOM 697 C CA . TYR A 1 90 ? -15.284 1.116 30.382 1.00 98.31 90 TYR A CA 1
ATOM 698 C C . TYR A 1 90 ? -15.526 1.142 28.872 1.00 98.31 90 TYR A C 1
ATOM 700 O O . TYR A 1 90 ? -14.597 0.904 28.108 1.00 98.31 90 TYR A O 1
ATOM 708 N N . HIS A 1 91 ? -16.724 1.523 28.412 1.00 98.31 91 HIS A N 1
ATOM 709 C CA . HIS A 1 91 ? -17.008 1.576 26.974 1.00 98.31 91 HIS A CA 1
ATOM 710 C C . HIS A 1 91 ? -16.068 2.526 26.217 1.00 98.31 91 HIS A C 1
ATOM 712 O O . HIS A 1 91 ? -15.598 2.185 25.132 1.00 98.31 91 HIS A O 1
ATOM 718 N N . ARG A 1 92 ? -15.738 3.693 26.788 1.00 98.12 92 ARG A N 1
ATOM 719 C CA . ARG A 1 92 ? -14.771 4.617 26.170 1.00 98.12 92 ARG A CA 1
ATOM 720 C C . ARG A 1 92 ? -13.351 4.059 26.159 1.00 98.12 92 ARG A C 1
ATOM 722 O O . ARG A 1 92 ? -12.617 4.302 25.204 1.00 98.12 92 ARG A O 1
ATOM 729 N N . ALA A 1 93 ? -12.932 3.373 27.219 1.00 97.50 93 ALA A N 1
ATOM 730 C CA . ALA A 1 93 ? -11.617 2.745 27.279 1.00 97.50 93 ALA A CA 1
ATOM 731 C C . ALA A 1 93 ? -11.520 1.580 26.280 1.00 97.50 93 ALA A C 1
ATOM 733 O O . ALA A 1 93 ? -10.580 1.538 25.495 1.00 97.50 93 ALA A O 1
ATOM 734 N N . ALA A 1 94 ? -12.547 0.728 26.204 1.00 97.75 94 ALA A N 1
ATOM 735 C CA . ALA A 1 94 ? -12.641 -0.382 25.257 1.00 97.75 94 ALA A CA 1
ATOM 736 C C . ALA A 1 94 ? -12.587 0.086 23.793 1.00 97.75 94 ALA A C 1
ATOM 738 O O . ALA A 1 94 ? -11.827 -0.461 22.997 1.00 97.75 94 ALA A O 1
ATOM 739 N N . GLN A 1 95 ? -13.336 1.138 23.439 1.00 97.44 95 GLN A N 1
ATOM 740 C CA . GLN A 1 95 ? -13.295 1.723 22.093 1.00 97.44 95 GLN A CA 1
ATOM 741 C C . GLN A 1 95 ? -11.907 2.264 21.740 1.00 97.44 95 GLN A C 1
ATOM 743 O O . GLN A 1 95 ? -11.410 2.026 20.641 1.00 97.44 95 GLN A O 1
ATOM 748 N N . ARG A 1 96 ? -11.260 2.977 22.671 1.00 95.69 96 ARG A N 1
ATOM 749 C CA . ARG A 1 96 ? -9.903 3.498 22.457 1.00 95.69 96 ARG A CA 1
ATOM 750 C C . ARG A 1 96 ? -8.887 2.370 22.307 1.00 95.69 96 ARG A C 1
ATOM 752 O O . ARG A 1 96 ? -8.094 2.421 21.373 1.00 95.69 96 ARG A O 1
ATOM 759 N N . HIS A 1 97 ? -8.949 1.357 23.168 1.00 95.31 97 HIS A N 1
ATOM 760 C CA . HIS A 1 97 ? -8.099 0.170 23.104 1.00 95.31 97 HIS A CA 1
ATOM 761 C C . HIS A 1 97 ? -8.245 -0.556 21.761 1.00 95.31 97 HIS A C 1
ATOM 763 O O . HIS A 1 97 ? -7.255 -0.778 21.069 1.00 95.31 97 HIS A O 1
ATOM 769 N N . SER A 1 98 ? -9.482 -0.824 21.333 1.00 95.88 98 SER A N 1
ATOM 770 C CA . SER A 1 98 ? -9.775 -1.457 20.042 1.00 95.88 98 SER A CA 1
ATOM 771 C C . SER A 1 98 ? -9.253 -0.636 18.857 1.00 95.88 98 SER A C 1
ATOM 773 O O . SER A 1 98 ? -8.604 -1.185 17.970 1.00 95.88 98 SER A O 1
ATOM 775 N N . ALA A 1 99 ? -9.445 0.687 18.867 1.00 94.38 99 ALA A N 1
ATOM 776 C CA . ALA A 1 99 ? -8.927 1.556 17.812 1.00 94.38 99 ALA A CA 1
ATOM 777 C C . ALA A 1 99 ? -7.388 1.602 17.773 1.00 94.38 99 ALA A C 1
ATOM 779 O O . ALA A 1 99 ? -6.806 1.776 16.704 1.00 94.38 99 ALA A O 1
ATOM 780 N N . PHE A 1 100 ? -6.717 1.483 18.924 1.00 94.12 100 PHE A N 1
ATOM 781 C CA . PHE A 1 100 ? -5.258 1.375 18.974 1.00 94.12 100 PHE A CA 1
ATOM 782 C C . PHE A 1 100 ? -4.765 0.039 18.430 1.00 94.12 100 PHE A C 1
ATOM 784 O O . PHE A 1 100 ? -3.855 0.058 17.606 1.00 94.12 100 PHE A O 1
ATOM 791 N N . HIS A 1 101 ? -5.389 -1.072 18.822 1.00 91.50 101 HIS A N 1
ATOM 792 C CA . HIS A 1 101 ? -5.072 -2.394 18.282 1.00 91.50 101 HIS A CA 1
ATOM 793 C C . HIS A 1 101 ? -5.229 -2.439 16.763 1.00 91.50 101 HIS A C 1
ATOM 795 O O . HIS A 1 101 ? -4.273 -2.769 16.079 1.00 91.50 101 HIS A O 1
ATOM 801 N N . ALA A 1 102 ? -6.356 -1.969 16.221 1.00 92.06 102 ALA A N 1
ATOM 802 C CA . ALA A 1 102 ? -6.571 -1.951 14.772 1.00 92.06 102 ALA A CA 1
ATOM 803 C C . ALA A 1 102 ? -5.488 -1.158 14.012 1.00 92.06 102 ALA A C 1
ATOM 805 O O . ALA A 1 102 ? -5.026 -1.580 12.956 1.00 92.06 102 ALA A O 1
ATOM 806 N N . ARG A 1 103 ? -5.042 -0.013 14.554 1.00 91.50 103 ARG A N 1
ATOM 807 C CA . ARG A 1 103 ? -3.932 0.757 13.962 1.00 91.50 103 ARG A CA 1
ATOM 808 C C . ARG A 1 103 ? -2.590 0.039 14.079 1.00 91.50 103 ARG A C 1
ATOM 810 O O . ARG A 1 103 ? -1.779 0.137 13.164 1.00 91.50 103 ARG A O 1
ATOM 817 N N . HIS A 1 104 ? -2.338 -0.614 15.210 1.00 90.38 104 HIS A N 1
ATOM 818 C CA . HIS A 1 104 ? -1.117 -1.379 15.430 1.00 90.38 104 HIS A CA 1
ATOM 819 C C . HIS A 1 104 ? -1.039 -2.567 14.468 1.00 90.38 104 HIS A C 1
ATOM 821 O O . HIS A 1 104 ? -0.018 -2.737 13.811 1.00 90.38 104 HIS A O 1
ATOM 827 N N . ASP A 1 105 ? -2.127 -3.322 14.326 1.00 90.06 105 ASP A N 1
ATOM 828 C CA . ASP A 1 105 ? -2.211 -4.476 13.432 1.00 90.06 105 ASP A CA 1
ATOM 829 C C . ASP A 1 105 ? -1.985 -4.048 11.977 1.00 90.06 105 ASP A C 1
ATOM 831 O O . ASP A 1 105 ? -1.111 -4.592 11.307 1.00 90.06 105 ASP A O 1
ATOM 835 N N . HIS A 1 106 ? -2.640 -2.970 11.532 1.00 87.69 106 HIS A N 1
ATOM 836 C CA . HIS A 1 106 ? -2.395 -2.398 10.206 1.00 87.69 106 HIS A CA 1
ATOM 837 C C . HIS A 1 106 ? -0.935 -1.949 10.007 1.00 87.69 106 HIS A C 1
ATOM 839 O O . HIS A 1 106 ? -0.338 -2.169 8.953 1.00 87.69 106 HIS A O 1
ATOM 845 N N . SER A 1 107 ? -0.324 -1.331 11.025 1.00 86.69 107 SER A N 1
ATOM 846 C CA . SER A 1 107 ? 1.087 -0.935 10.969 1.00 86.69 107 SER A CA 1
ATOM 847 C C . SER A 1 107 ? 2.024 -2.142 10.899 1.00 86.69 107 SER A C 1
ATOM 849 O O . SER A 1 107 ? 3.062 -2.060 10.243 1.00 86.69 107 SER A O 1
ATOM 851 N N . LEU A 1 108 ? 1.685 -3.238 11.579 1.00 90.75 108 LEU A N 1
ATOM 852 C CA . LEU A 1 108 ? 2.461 -4.472 11.568 1.00 90.75 108 LEU A CA 1
ATOM 853 C C . LEU A 1 108 ? 2.374 -5.155 10.201 1.00 90.75 108 LEU A C 1
ATOM 855 O O . LEU A 1 108 ? 3.411 -5.506 9.645 1.00 90.75 108 LEU A O 1
ATOM 859 N N . GLU A 1 109 ? 1.174 -5.269 9.631 1.00 87.69 109 GLU A N 1
ATOM 860 C CA . GLU A 1 109 ? 0.954 -5.777 8.270 1.00 87.69 109 GLU A CA 1
ATOM 861 C C . GLU A 1 109 ? 1.736 -4.951 7.237 1.00 87.69 109 GLU A C 1
ATOM 863 O O . GLU A 1 109 ? 2.445 -5.501 6.390 1.00 87.69 109 GLU A O 1
ATOM 868 N N . SER A 1 110 ? 1.686 -3.617 7.345 1.00 81.19 110 SER A N 1
ATOM 869 C CA . SER A 1 110 ? 2.458 -2.721 6.479 1.00 81.19 110 SER A CA 1
ATOM 870 C C . SER A 1 110 ? 3.969 -2.929 6.627 1.00 81.19 110 SER A C 1
ATOM 872 O O . SER A 1 110 ? 4.676 -2.947 5.619 1.00 81.19 110 SER A O 1
ATOM 874 N N . ALA A 1 111 ? 4.475 -3.096 7.852 1.00 84.69 111 ALA A N 1
ATOM 875 C CA . ALA A 1 111 ? 5.896 -3.332 8.102 1.00 84.69 111 ALA A CA 1
ATOM 876 C C . ALA A 1 111 ? 6.356 -4.703 7.581 1.00 84.69 111 ALA A C 1
ATOM 878 O O . ALA A 1 111 ? 7.435 -4.808 7.000 1.00 84.69 111 ALA A O 1
ATOM 879 N N . GLN A 1 112 ? 5.531 -5.742 7.739 1.00 90.44 112 GLN A N 1
ATOM 880 C CA . GLN A 1 112 ? 5.787 -7.077 7.193 1.00 90.44 112 GLN A CA 1
ATOM 881 C C . GLN A 1 112 ? 5.836 -7.054 5.662 1.00 90.44 112 GLN A C 1
ATOM 883 O O . GLN A 1 112 ? 6.756 -7.614 5.069 1.00 90.44 112 GLN A O 1
ATOM 888 N N . SER A 1 113 ? 4.894 -6.354 5.025 1.00 83.88 113 SER A N 1
ATOM 889 C CA . SER A 1 113 ? 4.881 -6.163 3.573 1.00 83.88 113 SER A CA 1
ATOM 890 C C . SER A 1 113 ? 6.133 -5.429 3.074 1.00 83.88 113 SER A C 1
ATOM 892 O O . SER A 1 113 ? 6.755 -5.864 2.104 1.00 83.88 113 SER A O 1
ATOM 894 N N . ALA A 1 114 ? 6.550 -4.362 3.763 1.00 79.44 114 ALA A N 1
ATOM 895 C CA . ALA A 1 114 ? 7.759 -3.613 3.421 1.00 79.44 114 ALA A CA 1
ATOM 896 C C . ALA A 1 114 ? 9.044 -4.440 3.610 1.00 79.44 114 ALA A C 1
ATOM 898 O O . ALA A 1 114 ? 9.966 -4.349 2.801 1.00 79.44 114 ALA A O 1
ATOM 899 N N . LEU A 1 115 ? 9.109 -5.272 4.655 1.00 87.00 115 LEU A N 1
ATOM 900 C CA . LEU A 1 115 ? 10.228 -6.189 4.865 1.00 87.00 115 LEU A CA 1
ATOM 901 C C . LEU A 1 115 ? 10.312 -7.226 3.738 1.00 87.00 115 LEU A C 1
ATOM 903 O O . LEU A 1 115 ? 11.392 -7.433 3.187 1.00 87.00 115 LEU A O 1
ATOM 907 N N . ALA A 1 116 ? 9.180 -7.820 3.352 1.00 86.06 116 ALA A N 1
ATOM 908 C CA . ALA A 1 116 ? 9.124 -8.760 2.236 1.00 86.06 116 ALA A CA 1
ATOM 909 C C . ALA A 1 116 ? 9.593 -8.115 0.916 1.00 86.06 116 ALA A C 1
ATOM 911 O O . ALA A 1 116 ? 10.326 -8.741 0.150 1.00 86.06 116 ALA A O 1
ATOM 912 N N . ASP A 1 117 ? 9.245 -6.849 0.663 1.00 79.62 117 ASP A N 1
ATOM 913 C CA . ASP A 1 117 ? 9.761 -6.109 -0.498 1.00 79.62 117 ASP A CA 1
ATOM 914 C C . ASP A 1 117 ? 11.260 -5.878 -0.435 1.00 79.62 117 ASP A C 1
ATOM 916 O O . ASP A 1 117 ? 11.958 -6.087 -1.427 1.00 79.62 117 ASP A O 1
ATOM 920 N N . ALA A 1 118 ? 11.773 -5.476 0.727 1.00 79.25 118 ALA A N 1
ATOM 921 C CA . ALA A 1 118 ? 13.201 -5.274 0.916 1.00 79.25 118 ALA A CA 1
ATOM 922 C C . ALA A 1 118 ? 13.980 -6.577 0.671 1.00 79.25 118 ALA A C 1
ATOM 924 O O . ALA A 1 118 ? 15.030 -6.561 0.024 1.00 79.25 118 ALA A O 1
ATOM 925 N N . GLU A 1 119 ? 13.452 -7.719 1.118 1.00 87.56 119 GLU A N 1
ATOM 926 C CA . GLU A 1 119 ? 14.033 -9.037 0.857 1.00 87.56 119 GLU A CA 1
ATOM 927 C C . GLU A 1 119 ? 13.982 -9.415 -0.628 1.00 87.56 119 GLU A C 1
ATOM 929 O O . GLU A 1 119 ? 14.988 -9.878 -1.174 1.00 87.56 119 GLU A O 1
ATOM 934 N N . ARG A 1 120 ? 12.859 -9.158 -1.314 1.00 85.94 120 ARG A N 1
ATOM 935 C CA . ARG A 1 120 ? 12.746 -9.357 -2.769 1.00 85.94 120 ARG A CA 1
ATOM 936 C C . ARG A 1 120 ? 13.727 -8.476 -3.538 1.00 85.94 120 ARG A C 1
ATOM 938 O O . ARG A 1 120 ? 14.405 -8.982 -4.430 1.00 85.94 120 ARG A O 1
ATOM 945 N N . CYS A 1 121 ? 13.851 -7.201 -3.168 1.00 83.12 121 CYS A N 1
ATOM 946 C CA . CYS A 1 121 ? 14.791 -6.254 -3.769 1.00 83.12 121 CYS A CA 1
ATOM 947 C C . CYS A 1 121 ? 16.239 -6.700 -3.553 1.00 83.12 121 CYS A C 1
ATOM 949 O O . CYS A 1 121 ? 17.020 -6.778 -4.501 1.00 83.12 121 CYS A O 1
ATOM 951 N N . LYS A 1 122 ? 16.586 -7.104 -2.327 1.00 84.38 122 LYS A N 1
ATOM 952 C CA . LYS A 1 122 ? 17.900 -7.670 -2.006 1.00 84.38 122 LYS A CA 1
ATOM 953 C C . LYS A 1 122 ? 18.201 -8.915 -2.843 1.00 84.38 122 LYS A C 1
ATOM 955 O O . LYS A 1 122 ? 19.300 -9.029 -3.380 1.00 84.38 122 LYS A O 1
ATOM 960 N N . ALA A 1 123 ? 17.249 -9.838 -2.973 1.00 88.69 123 ALA A N 1
ATOM 961 C CA . ALA A 1 123 ? 17.420 -11.045 -3.780 1.00 88.69 123 ALA A CA 1
ATOM 962 C C . ALA A 1 123 ? 17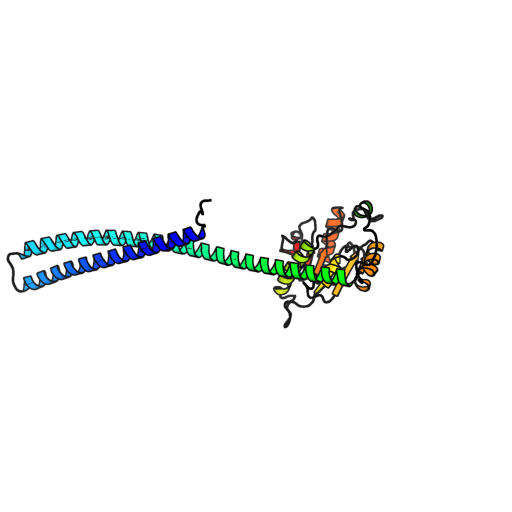.576 -10.720 -5.277 1.00 88.69 123 ALA A C 1
ATOM 964 O O . ALA A 1 123 ? 18.421 -11.307 -5.950 1.00 88.69 123 ALA A O 1
ATOM 965 N N . ALA A 1 124 ? 16.805 -9.758 -5.785 1.00 85.56 124 ALA A N 1
ATOM 966 C CA . ALA A 1 124 ? 16.884 -9.264 -7.157 1.00 85.56 124 ALA A CA 1
ATOM 967 C C . ALA A 1 124 ? 18.242 -8.608 -7.464 1.00 85.56 124 ALA A C 1
ATOM 969 O O . ALA A 1 124 ? 18.872 -8.928 -8.475 1.00 85.56 124 ALA A O 1
ATOM 970 N N . LEU A 1 125 ? 18.738 -7.759 -6.558 1.00 86.00 125 LEU A N 1
ATOM 971 C CA . LEU A 1 125 ? 20.083 -7.185 -6.630 1.00 86.00 125 LEU A CA 1
ATOM 972 C C . LEU A 1 125 ? 21.156 -8.275 -6.611 1.00 86.00 125 LEU A C 1
ATOM 974 O O . LEU A 1 125 ? 22.073 -8.234 -7.424 1.00 86.00 125 LEU A O 1
ATOM 978 N N . ALA A 1 126 ? 21.035 -9.264 -5.723 1.00 87.44 126 ALA A N 1
ATOM 979 C CA . ALA A 1 126 ? 21.993 -10.362 -5.633 1.00 87.44 126 ALA A CA 1
ATOM 980 C C . ALA A 1 126 ? 22.055 -11.188 -6.929 1.00 87.44 126 ALA A C 1
ATOM 982 O O . ALA A 1 126 ? 23.152 -11.473 -7.403 1.00 87.44 126 ALA A O 1
ATOM 983 N N . ARG A 1 127 ? 20.903 -11.516 -7.539 1.00 89.94 127 ARG A N 1
ATOM 984 C CA . ARG A 1 127 ? 20.847 -12.204 -8.845 1.00 89.94 127 ARG A CA 1
ATOM 985 C C . ARG A 1 127 ? 21.512 -11.389 -9.945 1.00 89.94 127 ARG A C 1
ATOM 987 O O . ARG A 1 127 ? 22.337 -11.912 -10.684 1.00 89.94 127 ARG A O 1
ATOM 994 N N . THR A 1 128 ? 21.196 -10.099 -9.997 1.00 85.62 128 THR A N 1
ATOM 995 C CA . THR A 1 128 ? 21.776 -9.169 -10.9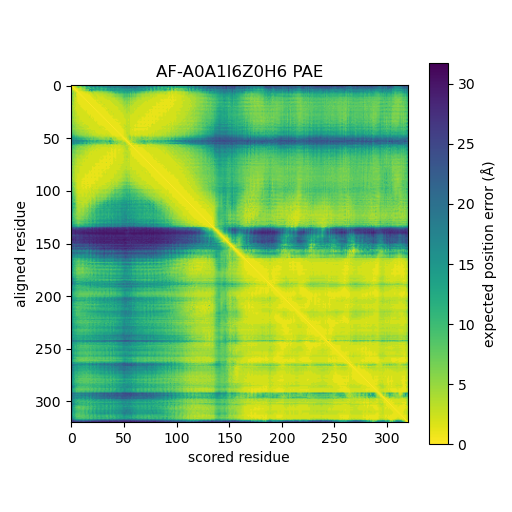68 1.00 85.62 128 THR A CA 1
ATOM 996 C C . THR A 1 128 ? 23.297 -9.084 -10.820 1.00 85.62 128 THR A C 1
ATOM 998 O O . THR A 1 128 ? 24.022 -9.173 -11.805 1.00 85.62 128 THR A O 1
ATOM 1001 N N . LEU A 1 129 ? 23.799 -8.934 -9.590 1.00 85.44 129 LEU A N 1
ATOM 1002 C CA . LEU A 1 129 ? 25.234 -8.888 -9.307 1.00 85.44 129 LEU A CA 1
ATOM 1003 C C . LEU A 1 129 ? 25.924 -10.208 -9.661 1.00 85.44 129 LEU A C 1
ATOM 1005 O O . LEU A 1 129 ? 26.996 -10.175 -10.256 1.00 85.44 129 LEU A O 1
ATOM 1009 N N . GLY A 1 130 ? 25.301 -11.349 -9.353 1.00 85.50 130 GLY A N 1
ATOM 1010 C CA . GLY A 1 130 ? 25.793 -12.664 -9.766 1.00 85.50 130 GLY A CA 1
ATOM 1011 C C . GLY A 1 130 ? 25.911 -12.774 -11.286 1.00 85.50 130 GLY A C 1
ATOM 1012 O O . GLY A 1 130 ? 26.989 -13.054 -11.793 1.00 85.50 130 GLY A O 1
ATOM 1013 N N . ALA A 1 131 ? 24.850 -12.424 -12.019 1.00 85.44 131 ALA A N 1
ATOM 1014 C CA . ALA A 1 131 ? 24.847 -12.438 -13.481 1.00 85.44 131 ALA A CA 1
ATOM 1015 C C . ALA A 1 131 ? 25.889 -11.482 -14.092 1.00 85.44 131 ALA A C 1
ATOM 1017 O O . ALA A 1 131 ? 26.497 -11.791 -15.117 1.00 85.44 131 ALA A O 1
ATOM 1018 N N . LEU A 1 132 ? 26.117 -10.320 -13.470 1.00 81.25 132 LEU A N 1
ATOM 1019 C CA . LEU A 1 132 ? 27.180 -9.392 -13.860 1.00 81.25 132 LEU A CA 1
ATOM 1020 C C . LEU A 1 132 ? 28.576 -9.987 -13.638 1.00 81.25 132 LEU A C 1
ATOM 1022 O O . LEU A 1 132 ? 29.435 -9.854 -14.504 1.00 81.25 132 LEU A O 1
ATOM 1026 N N . MET A 1 133 ? 28.803 -10.649 -12.502 1.00 82.38 133 MET A N 1
ATOM 1027 C CA . MET A 1 133 ? 30.077 -11.306 -12.203 1.00 82.38 133 MET A CA 1
ATOM 1028 C C . MET A 1 133 ? 30.345 -12.497 -13.133 1.00 82.38 133 MET A C 1
ATOM 1030 O O . MET A 1 133 ? 31.471 -12.647 -13.605 1.00 82.38 133 MET A O 1
ATOM 1034 N N . ASP A 1 134 ? 29.322 -13.299 -13.437 1.00 82.44 134 ASP A N 1
ATOM 1035 C CA . ASP A 1 134 ? 29.427 -14.501 -14.277 1.00 82.44 134 ASP A CA 1
ATOM 1036 C C . ASP A 1 134 ? 29.756 -14.183 -15.738 1.00 82.44 134 ASP A C 1
ATOM 1038 O O . ASP A 1 134 ? 30.462 -14.942 -16.402 1.00 82.44 134 ASP A O 1
ATOM 1042 N N . ARG A 1 135 ? 29.299 -13.033 -16.248 1.00 75.81 135 ARG A N 1
ATOM 1043 C CA . ARG A 1 135 ? 29.665 -12.556 -17.595 1.00 75.81 135 ARG A CA 1
ATOM 1044 C C . ARG A 1 135 ? 31.119 -12.095 -17.692 1.00 75.81 135 ARG A C 1
ATOM 1046 O O . ARG A 1 135 ? 31.588 -11.798 -18.788 1.00 75.81 135 ARG A O 1
ATOM 1053 N N . GLY A 1 136 ? 31.824 -12.073 -16.560 1.00 62.66 136 GLY A N 1
ATOM 1054 C CA . GLY A 1 136 ? 33.118 -11.446 -16.408 1.00 62.66 136 GLY A CA 1
ATOM 1055 C C . GLY A 1 136 ? 32.965 -9.931 -16.462 1.00 62.66 136 GLY A C 1
ATOM 1056 O O . GLY A 1 136 ? 32.309 -9.381 -17.345 1.00 62.66 136 GLY A O 1
ATOM 1057 N N . PHE A 1 137 ? 33.642 -9.223 -15.559 1.00 57.06 137 PHE A N 1
ATOM 1058 C CA . PHE A 1 137 ? 34.062 -7.856 -15.856 1.00 57.06 137 PHE A CA 1
ATOM 1059 C C . PHE A 1 137 ? 35.082 -7.942 -17.000 1.00 57.06 137 PHE A C 1
ATOM 1061 O O . PHE A 1 137 ? 36.287 -7.875 -16.776 1.00 57.06 137 PHE A O 1
ATOM 1068 N N . GLY A 1 138 ? 34.611 -8.215 -18.219 1.00 45.69 138 GLY A N 1
ATOM 1069 C CA . GLY A 1 138 ? 35.422 -8.089 -19.415 1.00 45.69 138 GLY A CA 1
ATOM 1070 C C . GLY A 1 138 ? 35.979 -6.672 -19.449 1.00 45.69 138 GLY A C 1
ATOM 1071 O O . GLY A 1 138 ? 35.303 -5.737 -19.022 1.00 45.69 138 GLY A O 1
ATOM 1072 N N . ASP A 1 139 ? 37.217 -6.548 -19.908 1.00 48.81 139 ASP A N 1
ATOM 1073 C CA . ASP A 1 139 ? 38.100 -5.374 -19.872 1.00 48.81 139 ASP A CA 1
ATOM 1074 C C . ASP A 1 139 ? 37.600 -4.201 -20.755 1.00 48.81 139 ASP A C 1
ATOM 1076 O O . ASP A 1 139 ? 38.339 -3.571 -21.511 1.00 48.81 139 ASP A O 1
ATOM 1080 N N . HIS A 1 140 ? 36.295 -3.933 -20.746 1.00 49.78 140 HIS A N 1
ATOM 1081 C CA . HIS A 1 140 ? 35.606 -3.216 -21.800 1.00 49.78 140 HIS A CA 1
ATOM 1082 C C . HIS A 1 140 ? 35.058 -1.865 -21.347 1.00 49.78 140 HIS A C 1
ATOM 1084 O O . HIS A 1 140 ? 34.046 -1.750 -20.661 1.00 49.78 140 HIS A O 1
ATOM 1090 N N . ALA A 1 141 ? 35.758 -0.875 -21.901 1.00 44.78 141 ALA A N 1
ATOM 1091 C CA . ALA A 1 141 ? 35.338 0.454 -22.313 1.00 44.78 141 ALA A CA 1
ATOM 1092 C C . ALA A 1 141 ? 35.080 1.474 -21.200 1.00 44.78 141 ALA A C 1
ATOM 1094 O O . ALA A 1 141 ? 34.141 1.394 -20.411 1.00 44.78 141 ALA A O 1
ATOM 1095 N N . ALA A 1 142 ? 35.943 2.493 -21.212 1.00 47.09 142 ALA A N 1
ATOM 1096 C CA . ALA A 1 142 ? 35.793 3.738 -20.485 1.00 47.09 142 ALA A CA 1
ATOM 1097 C C . ALA A 1 142 ? 34.340 4.225 -20.552 1.00 47.09 142 ALA A C 1
ATOM 1099 O O . ALA A 1 142 ? 33.793 4.433 -21.634 1.00 47.09 142 ALA A O 1
ATOM 1100 N N . LEU A 1 143 ? 33.727 4.409 -19.380 1.00 53.19 143 LEU A N 1
ATOM 1101 C CA . LEU A 1 143 ? 32.478 5.150 -19.273 1.00 53.19 143 LEU A CA 1
ATOM 1102 C C . LEU A 1 143 ? 32.651 6.479 -20.023 1.00 53.19 143 LEU A C 1
ATOM 1104 O O . LEU A 1 143 ? 33.674 7.137 -19.800 1.00 53.19 143 LEU A O 1
ATOM 1108 N N . PRO A 1 144 ? 31.682 6.895 -20.857 1.0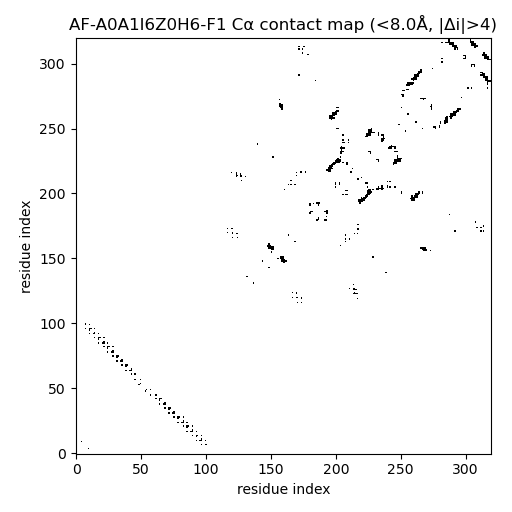0 53.34 144 PRO A N 1
ATOM 1109 C CA . PRO A 1 144 ? 31.759 8.176 -21.537 1.00 53.34 144 PRO A CA 1
ATOM 1110 C C . PRO A 1 144 ? 32.046 9.292 -20.529 1.00 53.34 144 PRO A C 1
ATOM 1112 O O . PRO A 1 144 ? 31.567 9.282 -19.377 1.00 53.34 144 PRO A O 1
ATOM 1115 N N . SER A 1 145 ? 32.894 10.216 -20.965 1.00 53.91 145 SER A N 1
ATOM 1116 C CA . SER A 1 145 ? 33.339 11.381 -20.210 1.00 53.91 145 SER A CA 1
ATOM 1117 C C . SER A 1 145 ? 32.140 12.201 -19.719 1.00 53.91 145 SER A C 1
ATOM 1119 O O . SER A 1 145 ? 31.031 12.095 -20.240 1.00 53.91 145 SER A O 1
ATOM 1121 N N . ALA A 1 146 ? 32.324 13.017 -18.679 1.00 51.31 146 ALA A N 1
ATOM 1122 C CA . ALA A 1 146 ? 31.234 13.828 -18.130 1.00 51.31 146 ALA A CA 1
ATOM 1123 C C . ALA A 1 146 ? 30.618 14.808 -19.156 1.00 51.31 146 ALA A C 1
ATOM 1125 O O . ALA A 1 146 ? 29.447 15.156 -19.022 1.00 51.31 146 ALA A O 1
ATOM 1126 N N . GLU A 1 147 ? 31.371 15.205 -20.187 1.00 50.34 147 GLU A N 1
ATOM 1127 C CA . GLU A 1 147 ? 30.920 16.096 -21.267 1.00 50.34 147 GLU A CA 1
ATOM 1128 C C . GLU A 1 147 ? 29.981 15.388 -22.260 1.00 50.34 147 GLU A C 1
ATOM 1130 O O . GLU A 1 147 ? 28.961 15.953 -22.650 1.00 50.34 147 GLU A O 1
ATOM 1135 N N . GLU A 1 148 ? 30.219 14.108 -22.568 1.00 53.50 148 GLU A N 1
ATOM 1136 C CA . GLU A 1 148 ? 29.325 13.273 -23.396 1.00 53.50 148 GLU A CA 1
ATOM 1137 C C . GLU A 1 148 ? 27.970 12.980 -22.717 1.00 53.50 148 GLU A C 1
ATOM 1139 O O . GLU A 1 148 ? 27.044 12.467 -23.347 1.00 53.50 148 GLU A O 1
ATOM 1144 N N . ARG A 1 149 ? 27.826 13.306 -21.422 1.00 55.91 149 ARG A N 1
ATOM 1145 C CA . ARG A 1 149 ? 26.601 13.071 -20.637 1.00 55.91 149 ARG A CA 1
ATOM 1146 C C . ARG A 1 149 ? 25.591 14.218 -20.702 1.00 55.91 149 ARG A C 1
ATOM 1148 O O . ARG A 1 149 ? 24.437 13.994 -20.353 1.00 55.91 149 ARG A O 1
ATOM 1155 N N . GLN A 1 150 ? 25.984 15.427 -21.113 1.00 54.72 150 GLN A N 1
ATOM 1156 C CA . GLN A 1 150 ? 25.113 16.610 -20.997 1.00 54.72 150 GLN A CA 1
ATOM 1157 C C . GLN A 1 150 ? 24.362 16.990 -22.276 1.00 54.72 150 GLN A C 1
ATOM 1159 O O . GLN A 1 150 ? 23.280 17.563 -22.176 1.00 54.72 150 GLN A O 1
ATOM 1164 N N . SER A 1 151 ? 24.871 16.652 -23.462 1.00 57.72 151 SER A N 1
ATOM 1165 C CA . SER A 1 151 ? 24.201 16.977 -24.727 1.00 57.72 151 SER A CA 1
ATOM 1166 C C . SER A 1 151 ? 24.531 15.958 -25.813 1.00 57.72 151 SER A C 1
ATOM 1168 O O . SER A 1 151 ? 25.683 15.547 -25.940 1.00 57.72 151 SER A O 1
ATOM 1170 N N . LEU A 1 152 ? 23.521 15.559 -26.587 1.00 65.69 152 LEU A N 1
ATOM 1171 C CA . LEU A 1 152 ? 23.670 14.695 -27.757 1.00 65.69 152 LEU A CA 1
ATOM 1172 C C . LEU A 1 152 ? 23.886 15.571 -29.002 1.00 65.69 152 LEU A C 1
ATOM 1174 O O . LEU A 1 152 ? 22.994 16.353 -29.343 1.00 65.69 152 LEU A O 1
ATOM 1178 N N . PRO A 1 153 ? 25.033 15.462 -29.699 1.00 61.22 153 PRO A N 1
ATOM 1179 C CA . PRO A 1 153 ? 25.267 16.216 -30.927 1.00 61.22 153 PRO A CA 1
ATOM 1180 C C . PRO A 1 153 ? 24.160 15.954 -31.959 1.00 61.22 153 PRO A C 1
ATOM 1182 O O . PRO A 1 153 ? 23.884 14.803 -32.286 1.00 61.22 153 PRO A O 1
ATOM 1185 N N . GLY A 1 154 ? 23.529 17.015 -32.472 1.00 61.97 154 GLY A N 1
ATOM 1186 C CA . GLY A 1 154 ? 22.459 16.918 -33.476 1.00 61.97 154 GLY A CA 1
ATOM 1187 C C . GLY A 1 154 ? 21.053 16.655 -32.922 1.00 61.97 154 GLY A C 1
ATOM 1188 O O . GLY A 1 154 ? 20.113 16.554 -33.708 1.00 61.97 154 GLY A O 1
ATOM 1189 N N . HIS A 1 155 ? 20.887 16.587 -31.597 1.00 66.25 155 HIS A N 1
ATOM 1190 C CA . HIS A 1 155 ? 19.603 16.329 -30.937 1.00 66.25 155 HIS A CA 1
ATOM 1191 C C . HIS A 1 155 ? 19.285 17.386 -29.871 1.00 66.25 155 HIS A C 1
ATOM 1193 O O . HIS A 1 155 ? 19.060 17.064 -28.700 1.00 66.25 155 HIS A O 1
ATOM 1199 N N . ASP A 1 156 ? 19.248 18.656 -30.290 1.00 73.38 156 ASP A N 1
ATOM 1200 C CA . ASP A 1 156 ? 18.920 19.804 -29.435 1.00 73.38 156 ASP A CA 1
ATOM 1201 C C . ASP A 1 156 ? 17.660 19.527 -28.597 1.00 73.38 156 ASP A C 1
ATOM 1203 O O . ASP A 1 156 ? 16.665 19.016 -29.113 1.00 73.38 156 ASP A O 1
ATOM 1207 N N . GLY A 1 157 ? 17.682 19.832 -27.298 1.00 71.50 157 GLY A N 1
ATOM 1208 C CA . GLY A 1 157 ? 16.546 19.601 -26.393 1.00 71.50 157 GLY A CA 1
ATOM 1209 C C . GLY A 1 157 ? 16.439 18.193 -25.781 1.00 71.50 157 GLY A C 1
ATOM 1210 O O . GLY A 1 157 ? 15.602 17.989 -24.900 1.00 71.50 157 GLY A O 1
ATOM 1211 N N . SER A 1 158 ? 17.285 17.234 -26.181 1.00 75.56 158 SER A N 1
ATOM 1212 C CA . SER A 1 158 ? 17.340 15.879 -25.592 1.00 75.56 158 SER A CA 1
ATOM 1213 C C . SER A 1 158 ? 18.395 15.790 -24.488 1.00 75.56 158 SER A C 1
ATOM 1215 O O . SER A 1 158 ? 19.428 16.460 -24.559 1.00 75.56 158 SER A O 1
ATOM 1217 N N . TYR A 1 159 ? 18.159 14.990 -23.446 1.00 72.88 159 TYR A N 1
ATOM 1218 C CA . TYR A 1 159 ? 19.217 14.686 -22.474 1.00 72.88 159 TYR A CA 1
ATOM 1219 C C . TYR A 1 159 ? 20.261 13.734 -23.077 1.00 72.88 159 TYR A C 1
ATOM 1221 O O . TYR A 1 159 ? 19.935 12.901 -23.916 1.00 72.88 159 TYR A O 1
ATOM 1229 N N . GLY A 1 160 ? 21.518 13.847 -22.633 1.00 70.81 160 GLY A N 1
ATOM 1230 C CA . GLY A 1 160 ? 22.529 12.807 -22.850 1.00 70.81 160 GLY A CA 1
ATOM 1231 C C . GLY A 1 160 ? 22.328 11.607 -21.915 1.00 70.81 160 GLY A C 1
ATOM 1232 O O . GLY A 1 160 ? 21.224 11.337 -21.449 1.00 70.81 160 GLY A O 1
ATOM 1233 N N . TYR A 1 161 ? 23.399 10.876 -21.602 1.00 75.31 161 TYR A N 1
ATOM 1234 C CA . TYR A 1 161 ? 23.299 9.710 -20.718 1.00 75.31 161 TYR A CA 1
ATOM 1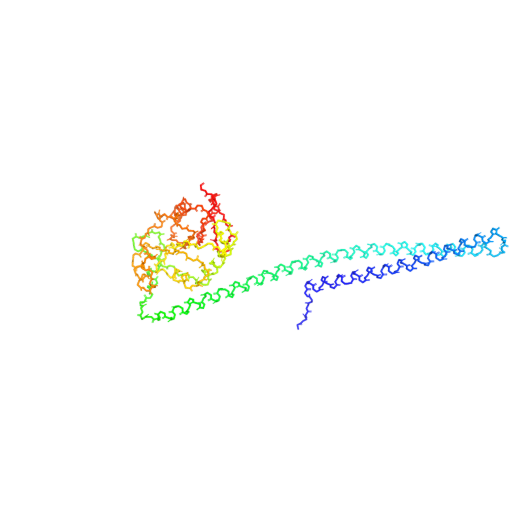235 C C . TYR A 1 161 ? 22.947 10.099 -19.271 1.00 75.31 161 TYR A C 1
ATOM 1237 O O . TYR A 1 161 ? 23.747 10.738 -18.578 1.00 75.31 161 TYR A O 1
ATOM 1245 N N . ILE A 1 162 ? 21.792 9.629 -18.783 1.00 75.19 162 ILE A N 1
ATOM 1246 C CA . ILE A 1 162 ? 21.389 9.759 -17.380 1.00 75.19 162 ILE A CA 1
ATOM 1247 C C . ILE A 1 162 ? 21.548 8.419 -16.664 1.00 75.19 162 ILE A C 1
ATOM 1249 O O . ILE A 1 162 ? 20.938 7.413 -17.019 1.00 75.19 162 ILE A O 1
ATOM 1253 N N . GLN A 1 163 ? 22.360 8.405 -15.608 1.00 77.31 163 GLN A N 1
ATOM 1254 C CA . GLN A 1 163 ? 22.533 7.209 -14.797 1.00 77.31 163 GLN A CA 1
ATOM 1255 C C . GLN A 1 163 ? 21.310 6.981 -13.899 1.00 77.31 163 GLN A C 1
ATOM 1257 O O . GLN A 1 163 ? 20.976 7.820 -13.064 1.00 77.31 163 GLN A O 1
ATOM 1262 N N . ILE A 1 164 ? 20.692 5.809 -14.033 1.00 79.69 164 ILE A N 1
ATOM 1263 C CA . ILE A 1 164 ? 19.604 5.354 -13.163 1.00 79.69 164 ILE A CA 1
ATOM 1264 C C . ILE A 1 164 ? 20.181 4.685 -11.910 1.00 79.69 164 ILE A C 1
ATOM 1266 O O . ILE A 1 164 ? 21.172 3.951 -11.977 1.00 79.69 164 ILE A O 1
ATOM 1270 N N . ASP A 1 165 ? 19.540 4.930 -10.766 1.00 86.31 165 ASP A N 1
ATOM 1271 C CA . ASP A 1 165 ? 19.775 4.200 -9.521 1.00 86.31 165 ASP A CA 1
ATOM 1272 C C . ASP A 1 165 ? 19.124 2.802 -9.600 1.00 86.31 165 ASP A C 1
ATOM 1274 O O . ASP A 1 165 ? 17.890 2.712 -9.654 1.00 86.31 165 ASP A O 1
ATOM 1278 N N . PRO A 1 166 ? 19.910 1.704 -9.587 1.00 86.94 166 PRO A N 1
ATOM 1279 C CA . PRO A 1 166 ? 19.370 0.349 -9.659 1.00 86.94 166 PRO A CA 1
ATOM 1280 C C . PRO A 1 166 ? 18.388 0.022 -8.532 1.00 86.94 166 PRO A C 1
ATOM 1282 O O . PRO A 1 166 ? 17.423 -0.699 -8.771 1.00 86.94 166 PRO A O 1
ATOM 1285 N N . ALA A 1 167 ? 18.597 0.549 -7.321 1.00 86.25 167 ALA A N 1
ATOM 1286 C CA . ALA A 1 167 ? 17.707 0.273 -6.196 1.00 86.25 167 ALA A CA 1
ATOM 1287 C C . ALA A 1 167 ? 16.317 0.872 -6.441 1.00 86.25 167 ALA A C 1
ATOM 1289 O O . ALA A 1 167 ? 15.309 0.193 -6.255 1.00 86.25 167 ALA A O 1
ATOM 1290 N N . ARG A 1 168 ? 16.264 2.114 -6.941 1.00 88.56 168 ARG A N 1
ATOM 1291 C CA . ARG A 1 168 ? 15.011 2.788 -7.305 1.00 88.56 168 ARG A CA 1
ATOM 1292 C C . ARG A 1 168 ? 14.294 2.094 -8.463 1.00 88.56 168 ARG A C 1
ATOM 1294 O O . ARG A 1 168 ? 13.068 1.980 -8.445 1.00 88.56 168 ARG A O 1
ATOM 1301 N N . PHE A 1 169 ? 15.042 1.627 -9.461 1.00 92.38 169 PHE A N 1
ATOM 1302 C CA . PHE A 1 169 ? 14.465 0.874 -10.572 1.00 92.38 169 PHE A CA 1
ATOM 1303 C C . PHE A 1 169 ? 13.831 -0.436 -10.088 1.00 92.38 169 PHE A C 1
ATOM 1305 O O . PHE A 1 169 ? 12.665 -0.693 -10.371 1.00 92.38 169 PHE A O 1
ATOM 1312 N N . LEU A 1 170 ? 14.550 -1.227 -9.286 1.00 92.12 170 LEU A N 1
ATOM 1313 C CA . LEU A 1 170 ? 14.034 -2.492 -8.755 1.00 92.12 170 LEU A CA 1
ATOM 1314 C C . LEU A 1 170 ? 12.848 -2.302 -7.807 1.00 92.12 170 LEU A C 1
ATOM 1316 O O . LEU A 1 170 ? 11.901 -3.081 -7.862 1.00 92.12 170 LEU A O 1
ATOM 1320 N N . ASP A 1 171 ? 12.869 -1.259 -6.979 1.00 90.25 171 ASP A N 1
ATOM 1321 C CA . ASP A 1 171 ? 11.725 -0.886 -6.143 1.00 90.25 171 ASP A CA 1
ATOM 1322 C C . ASP A 1 171 ? 10.485 -0.560 -7.000 1.00 90.25 171 ASP A C 1
ATOM 1324 O O . ASP A 1 171 ? 9.380 -1.005 -6.691 1.00 90.25 171 ASP A O 1
ATOM 1328 N N . SER A 1 172 ? 10.676 0.110 -8.143 1.00 94.50 172 SER A N 1
ATOM 1329 C CA . SER A 1 172 ? 9.605 0.360 -9.122 1.00 94.50 172 SER A CA 1
ATOM 1330 C C . SER A 1 172 ? 9.077 -0.933 -9.749 1.00 94.50 172 SER A C 1
ATOM 1332 O O . SER A 1 172 ? 7.865 -1.100 -9.862 1.00 94.50 172 SER A O 1
ATOM 1334 N N . LEU A 1 173 ? 9.955 -1.881 -10.094 1.00 96.06 173 LEU A N 1
ATOM 1335 C CA . LEU A 1 173 ? 9.541 -3.181 -10.632 1.00 96.06 173 LEU A CA 1
ATOM 1336 C C . LEU A 1 173 ? 8.770 -4.028 -9.612 1.00 96.06 173 LEU A C 1
ATOM 1338 O O . LEU A 1 173 ? 7.820 -4.708 -9.986 1.00 96.06 173 LEU A O 1
ATOM 1342 N N . ILE A 1 174 ? 9.153 -3.998 -8.332 1.00 94.12 174 ILE A N 1
ATOM 1343 C CA . ILE A 1 174 ? 8.461 -4.750 -7.272 1.00 94.12 174 ILE A CA 1
ATOM 1344 C C . ILE A 1 174 ? 7.058 -4.188 -7.040 1.00 94.12 174 ILE A C 1
ATOM 1346 O O . ILE A 1 174 ? 6.102 -4.954 -6.905 1.00 94.12 174 ILE A O 1
ATOM 1350 N N . ALA A 1 175 ? 6.923 -2.862 -7.019 1.00 95.19 175 ALA A N 1
ATOM 1351 C CA . ALA A 1 175 ? 5.618 -2.223 -6.930 1.00 95.19 175 ALA A CA 1
ATOM 1352 C C . ALA A 1 175 ? 4.755 -2.530 -8.161 1.00 95.19 175 ALA A C 1
ATOM 1354 O O . ALA A 1 175 ? 3.594 -2.906 -8.008 1.00 95.19 175 ALA A O 1
ATOM 1355 N N . LEU A 1 176 ? 5.332 -2.458 -9.365 1.00 97.44 176 LEU A N 1
ATOM 1356 C CA . LEU A 1 176 ? 4.637 -2.825 -10.596 1.00 97.44 176 LEU A CA 1
ATOM 1357 C C . LEU A 1 176 ? 4.168 -4.287 -10.570 1.00 97.44 176 LEU A C 1
ATOM 1359 O O . LEU A 1 176 ? 3.016 -4.553 -10.884 1.00 97.44 176 LEU A O 1
ATOM 1363 N N . GLU A 1 177 ? 5.009 -5.229 -10.140 1.00 96.44 177 GLU A N 1
ATOM 1364 C CA . GLU A 1 177 ? 4.645 -6.649 -10.059 1.00 96.44 177 GLU A CA 1
ATOM 1365 C C . GLU A 1 177 ? 3.425 -6.893 -9.164 1.00 96.44 177 GLU A C 1
ATOM 1367 O O . GLU A 1 177 ? 2.573 -7.721 -9.477 1.00 96.44 177 GLU A O 1
ATOM 1372 N N . ARG A 1 178 ? 3.307 -6.147 -8.061 1.00 94.31 178 ARG A N 1
ATOM 1373 C CA . ARG A 1 178 ? 2.134 -6.212 -7.180 1.00 94.31 178 ARG A CA 1
ATOM 1374 C C . ARG A 1 178 ? 0.882 -5.668 -7.844 1.00 94.31 178 ARG A C 1
ATOM 1376 O O . ARG A 1 178 ? -0.180 -6.252 -7.664 1.00 94.31 178 ARG A O 1
ATOM 1383 N N . LEU A 1 179 ? 1.011 -4.560 -8.570 1.00 97.19 179 LEU A N 1
ATOM 1384 C CA . LEU A 1 179 ? -0.103 -3.966 -9.301 1.00 97.19 179 LEU A CA 1
ATOM 1385 C C . LEU A 1 179 ? -0.592 -4.921 -10.390 1.00 97.19 179 LEU A C 1
ATOM 1387 O O . LEU A 1 179 ? -1.783 -5.197 -10.438 1.00 97.19 179 LEU A O 1
ATOM 1391 N N . LEU A 1 180 ? 0.325 -5.501 -11.170 1.00 97.56 180 LEU A N 1
ATOM 1392 C CA . LEU A 1 180 ? 0.008 -6.510 -12.182 1.00 97.56 180 LEU A CA 1
ATOM 1393 C C . LEU A 1 180 ? -0.683 -7.735 -11.570 1.00 97.56 180 LEU A C 1
ATOM 1395 O O . LEU A 1 180 ? -1.649 -8.232 -12.131 1.00 97.56 180 LEU A O 1
ATOM 1399 N N . ALA A 1 181 ? -0.233 -8.199 -10.399 1.00 95.69 181 ALA A N 1
ATOM 1400 C CA . ALA A 1 181 ? -0.828 -9.352 -9.718 1.00 95.69 181 ALA A CA 1
ATOM 1401 C C . ALA A 1 181 ? -2.235 -9.109 -9.137 1.00 95.69 181 ALA A C 1
ATOM 1403 O O . ALA A 1 181 ? -2.870 -10.050 -8.664 1.00 95.69 181 ALA A O 1
ATOM 1404 N N . LEU A 1 182 ? -2.692 -7.857 -9.095 1.00 95.75 182 LEU A N 1
ATOM 1405 C CA . LEU A 1 182 ? -4.034 -7.469 -8.651 1.00 95.75 182 LEU A CA 1
ATOM 1406 C C . LEU A 1 182 ? -4.910 -6.985 -9.814 1.00 95.75 182 LEU A C 1
ATOM 1408 O O . LEU A 1 182 ? -6.076 -6.649 -9.599 1.00 95.75 182 LEU A O 1
ATOM 1412 N N . ASP A 1 183 ? -4.346 -6.899 -11.017 1.00 97.19 183 ASP A N 1
ATOM 1413 C CA . ASP A 1 183 ? -4.999 -6.340 -12.187 1.00 97.19 183 ASP A CA 1
ATOM 1414 C C . ASP A 1 183 ? -5.600 -7.444 -13.056 1.00 97.19 183 ASP A C 1
ATOM 1416 O O . ASP A 1 183 ? -4.887 -8.258 -13.640 1.00 97.19 183 ASP A O 1
ATOM 1420 N N . GLN A 1 184 ? -6.923 -7.409 -13.198 1.00 96.06 184 GLN A N 1
ATOM 1421 C CA . GLN A 1 184 ? -7.682 -8.390 -13.966 1.00 96.06 184 GLN A CA 1
ATOM 1422 C C . GLN A 1 184 ? -7.242 -8.472 -15.440 1.00 96.06 184 GLN A C 1
ATOM 1424 O O . GLN A 1 184 ? -7.303 -9.542 -16.045 1.00 96.06 184 GLN A O 1
ATOM 1429 N N . ASP A 1 185 ? -6.747 -7.372 -16.025 1.00 96.88 185 ASP A N 1
ATOM 1430 C CA . ASP A 1 185 ? -6.238 -7.350 -17.409 1.00 96.88 185 ASP A CA 1
ATOM 1431 C C . ASP A 1 185 ? -4.952 -8.189 -17.592 1.00 96.88 185 ASP A C 1
ATOM 1433 O O . ASP A 1 185 ? -4.511 -8.473 -18.717 1.00 96.88 185 ASP A O 1
ATOM 1437 N N . TYR A 1 186 ? -4.336 -8.580 -16.476 1.00 97.50 186 TYR A N 1
ATOM 1438 C CA . TYR A 1 186 ? -3.107 -9.356 -16.402 1.00 97.50 186 TYR A CA 1
ATOM 1439 C C . TYR A 1 186 ? -3.292 -10.694 -15.676 1.00 97.50 186 TYR A C 1
ATOM 1441 O O . TYR A 1 186 ? -2.297 -11.363 -15.401 1.00 97.50 186 TYR A O 1
ATOM 1449 N N . ASP A 1 187 ? -4.528 -11.132 -15.422 1.00 96.50 187 ASP A N 1
ATOM 1450 C CA . ASP A 1 187 ? -4.806 -12.418 -14.779 1.00 96.50 187 ASP A CA 1
ATOM 1451 C C . ASP A 1 187 ? -4.211 -13.605 -15.556 1.00 96.50 187 ASP A C 1
ATOM 1453 O O . ASP A 1 187 ? -4.181 -13.651 -16.791 1.00 96.50 187 ASP A O 1
ATOM 1457 N N . HIS A 1 188 ? -3.762 -14.617 -14.814 1.00 95.88 188 HIS A N 1
ATOM 1458 C CA . HIS A 1 188 ? -3.273 -15.875 -15.368 1.00 95.88 188 HIS A CA 1
ATOM 1459 C C . HIS A 1 188 ? -3.622 -17.038 -14.424 1.00 95.88 188 HIS A C 1
ATOM 1461 O O . HIS A 1 188 ? -3.487 -16.886 -13.213 1.00 95.88 188 HIS A O 1
ATOM 1467 N N . PRO A 1 189 ? -4.036 -18.219 -14.927 1.00 92.31 189 PRO A N 1
ATOM 1468 C CA . PRO A 1 189 ? -4.501 -19.321 -14.074 1.00 92.31 189 PRO A CA 1
ATOM 1469 C C . PRO A 1 189 ? -3.424 -19.872 -13.129 1.00 92.31 189 PRO A C 1
ATOM 1471 O O . PRO A 1 189 ? -3.709 -20.171 -11.973 1.00 92.31 189 PRO A O 1
ATOM 1474 N N . ASP A 1 190 ? -2.186 -19.984 -13.619 1.00 93.50 190 ASP A N 1
ATOM 1475 C CA . ASP A 1 190 ? -1.092 -20.653 -12.895 1.00 93.50 190 ASP A CA 1
ATOM 1476 C C . ASP A 1 190 ? 0.022 -19.702 -12.429 1.00 93.50 190 ASP A C 1
ATOM 1478 O O . ASP A 1 190 ? 1.063 -20.142 -11.937 1.00 93.50 190 ASP A O 1
ATOM 1482 N N . ARG A 1 191 ? -0.139 -18.393 -12.643 1.00 91.44 191 ARG A N 1
ATOM 1483 C CA . ARG A 1 191 ? 0.895 -17.386 -12.366 1.00 91.44 191 ARG A CA 1
ATOM 1484 C C . ARG A 1 191 ? 0.270 -16.203 -11.647 1.00 91.44 191 ARG A C 1
ATOM 1486 O O . ARG A 1 191 ? -0.936 -16.010 -11.712 1.00 91.44 191 ARG A O 1
ATOM 1493 N N . ARG A 1 192 ? 1.096 -15.404 -10.968 1.00 91.12 192 ARG A N 1
ATOM 1494 C CA . ARG A 1 192 ? 0.614 -14.201 -10.270 1.00 91.12 192 ARG A CA 1
ATOM 1495 C C . ARG A 1 192 ? 0.029 -13.168 -11.231 1.00 91.12 192 ARG A C 1
ATOM 1497 O O . ARG A 1 192 ? -0.913 -12.492 -10.862 1.00 91.12 192 ARG A O 1
ATOM 1504 N N . HIS A 1 193 ? 0.594 -13.078 -12.427 1.00 96.81 193 HIS A N 1
ATOM 1505 C CA . HIS A 1 193 ? 0.079 -12.340 -13.571 1.00 96.81 193 HIS A CA 1
ATOM 1506 C C . HIS A 1 193 ? 0.598 -13.023 -14.850 1.00 96.81 193 HIS A C 1
ATOM 1508 O O . HIS A 1 193 ? 1.535 -13.829 -14.787 1.00 96.81 193 HIS A O 1
ATOM 1514 N N . ARG A 1 194 ? 0.015 -12.740 -16.018 1.00 97.31 194 ARG A N 1
ATOM 1515 C CA . ARG A 1 194 ? 0.543 -13.221 -17.304 1.00 97.31 194 ARG A CA 1
ATOM 1516 C C . ARG A 1 194 ? 1.886 -12.542 -17.622 1.00 97.31 194 ARG A C 1
ATOM 1518 O O . ARG A 1 194 ? 2.081 -11.397 -17.206 1.00 97.31 194 ARG A O 1
ATOM 1525 N N . PRO A 1 195 ? 2.780 -13.187 -18.388 1.00 97.62 195 PRO A N 1
ATOM 1526 C CA . PRO A 1 195 ? 3.985 -12.543 -18.905 1.00 97.62 195 PRO A CA 1
ATOM 1527 C C . PRO A 1 195 ? 3.697 -11.212 -19.608 1.00 97.62 195 PRO A C 1
ATOM 1529 O O . PRO A 1 195 ? 2.669 -11.075 -20.284 1.00 97.62 195 PRO A O 1
ATOM 1532 N N . VAL A 1 196 ? 4.601 -10.243 -19.443 1.00 98.25 196 VAL A N 1
ATOM 1533 C CA . VAL A 1 196 ? 4.455 -8.891 -20.002 1.00 98.25 196 VAL A CA 1
ATOM 1534 C C . VAL A 1 196 ? 5.515 -8.569 -21.055 1.00 98.25 196 VAL A C 1
ATOM 1536 O O . VAL A 1 196 ? 6.652 -9.036 -20.985 1.00 98.25 196 VAL A O 1
ATOM 1539 N N . SER A 1 197 ? 5.131 -7.734 -22.016 1.00 98.38 197 SER A N 1
ATOM 1540 C CA . SER A 1 197 ? 6.014 -7.055 -22.968 1.00 98.38 197 SER A CA 1
ATOM 1541 C C . SER A 1 197 ? 6.505 -5.725 -22.384 1.00 98.38 197 SER A C 1
ATOM 1543 O O . SER A 1 197 ? 5.702 -4.869 -22.008 1.00 98.38 197 SER A O 1
ATOM 1545 N N . PHE A 1 198 ? 7.821 -5.555 -22.266 1.00 98.62 198 PHE A N 1
ATOM 1546 C CA . PHE A 1 198 ? 8.441 -4.400 -21.612 1.00 98.62 198 PHE A CA 1
ATOM 1547 C C . PHE A 1 198 ? 9.240 -3.543 -22.596 1.00 98.62 198 PHE A C 1
ATOM 1549 O O . PHE A 1 198 ? 10.066 -4.064 -23.343 1.00 98.62 198 PHE A O 1
ATOM 1556 N N . LEU A 1 199 ? 9.081 -2.224 -22.519 1.00 98.50 199 LEU A N 1
ATOM 1557 C CA . LEU A 1 199 ? 9.837 -1.249 -23.298 1.00 98.50 199 LEU A CA 1
ATOM 1558 C C . LEU A 1 199 ? 10.611 -0.273 -22.405 1.00 98.50 199 LEU A C 1
ATOM 1560 O O . LEU A 1 199 ? 10.028 0.338 -21.516 1.00 98.50 199 LEU A O 1
ATOM 1564 N N . ASP A 1 200 ? 11.893 -0.058 -22.698 1.00 97.62 200 ASP A N 1
ATOM 1565 C CA . ASP A 1 200 ? 12.732 0.996 -22.107 1.00 97.62 200 ASP A CA 1
ATOM 1566 C C . ASP A 1 200 ? 12.992 2.129 -23.120 1.00 97.62 200 ASP A C 1
ATOM 1568 O O . ASP A 1 200 ? 13.657 1.929 -24.142 1.00 97.62 200 ASP A O 1
ATOM 1572 N N . VAL A 1 201 ? 12.444 3.319 -22.854 1.00 96.69 201 VAL A N 1
ATOM 1573 C CA . VAL A 1 201 ? 12.530 4.495 -23.735 1.00 96.69 201 VAL A CA 1
ATOM 1574 C C . VAL A 1 201 ? 13.741 5.349 -23.378 1.00 96.69 201 VAL A C 1
ATOM 1576 O O . VAL A 1 201 ? 13.821 5.875 -22.267 1.00 96.69 201 VAL A O 1
ATOM 1579 N N . GLY A 1 202 ? 14.635 5.566 -24.347 1.00 93.38 202 GLY A N 1
ATOM 1580 C CA . GLY A 1 202 ? 15.901 6.261 -24.103 1.00 93.38 202 GLY A CA 1
ATOM 1581 C C . GLY A 1 202 ? 16.849 5.384 -23.290 1.00 93.38 202 GLY A C 1
ATOM 1582 O O . GLY A 1 202 ? 17.404 5.812 -22.278 1.00 93.38 202 GLY A O 1
ATOM 1583 N N . CYS A 1 203 ? 16.982 4.119 -23.693 1.00 93.06 203 CYS A N 1
ATOM 1584 C CA . CYS A 1 203 ? 17.653 3.095 -22.897 1.00 93.06 203 CYS A CA 1
ATOM 1585 C C . CYS A 1 203 ? 19.179 3.282 -22.795 1.00 93.06 203 CYS A C 1
ATOM 1587 O O . CYS A 1 203 ? 19.842 2.563 -22.037 1.00 93.06 203 CYS A O 1
ATOM 1589 N N . GLY A 1 204 ? 19.777 4.185 -23.582 1.00 90.94 204 GLY A N 1
ATOM 1590 C CA . GLY A 1 204 ? 21.222 4.312 -23.738 1.00 90.94 204 GLY A CA 1
ATOM 1591 C C . GLY A 1 204 ? 21.845 2.982 -24.157 1.00 90.94 204 GLY A C 1
ATOM 1592 O O . GLY A 1 204 ? 21.475 2.393 -25.171 1.00 90.94 204 GLY A O 1
ATOM 1593 N N . THR A 1 205 ? 22.769 2.470 -23.342 1.00 90.00 205 THR A N 1
ATOM 1594 C CA . THR A 1 205 ? 23.374 1.142 -23.538 1.00 90.00 205 THR A CA 1
ATOM 1595 C C . THR A 1 205 ? 22.463 -0.028 -23.155 1.00 90.00 205 THR A C 1
ATOM 1597 O O . THR A 1 205 ? 22.886 -1.172 -23.244 1.00 90.00 205 THR A O 1
ATOM 1600 N N . GLY A 1 206 ? 21.235 0.196 -22.682 1.00 92.25 206 GLY A N 1
ATOM 1601 C CA . GLY A 1 206 ? 20.334 -0.879 -22.253 1.00 92.25 206 GLY A CA 1
ATOM 1602 C C . GLY A 1 206 ? 20.649 -1.435 -20.861 1.00 92.25 206 GLY A C 1
ATOM 1603 O O . GLY A 1 206 ? 20.282 -2.566 -20.541 1.00 92.25 206 GLY A O 1
ATOM 1604 N N . ARG A 1 207 ? 21.318 -0.656 -19.998 1.00 90.19 207 ARG A N 1
ATOM 1605 C CA . ARG A 1 207 ? 21.635 -1.077 -18.621 1.00 90.19 207 ARG A CA 1
ATOM 1606 C C . ARG A 1 207 ? 20.380 -1.486 -17.846 1.00 90.19 207 ARG A C 1
ATOM 1608 O O . ARG A 1 207 ? 20.405 -2.491 -17.145 1.00 90.19 207 ARG A O 1
ATOM 1615 N N . THR A 1 208 ? 19.293 -0.732 -17.973 1.00 92.94 208 THR A N 1
ATOM 1616 C CA . THR A 1 208 ? 18.012 -1.024 -17.313 1.00 92.94 208 THR A CA 1
ATOM 1617 C C . THR A 1 208 ? 17.407 -2.333 -17.811 1.00 92.94 208 THR A C 1
ATOM 1619 O O . THR A 1 208 ? 16.961 -3.139 -17.002 1.00 92.94 208 THR A O 1
ATOM 1622 N N . LEU A 1 209 ? 17.474 -2.607 -19.116 1.00 94.75 209 LEU A N 1
ATOM 1623 C CA . LEU A 1 209 ? 17.028 -3.880 -19.688 1.00 94.75 209 LEU A CA 1
ATOM 1624 C C . LEU A 1 209 ? 17.867 -5.065 -19.218 1.00 94.75 209 LEU A C 1
ATOM 1626 O O . LEU A 1 209 ? 17.330 -6.129 -18.925 1.00 94.75 209 LEU A O 1
ATOM 1630 N N . MET A 1 210 ? 19.178 -4.880 -19.077 1.00 92.81 210 MET A N 1
ATOM 1631 C CA . MET A 1 210 ? 20.033 -5.896 -18.470 1.00 92.81 210 MET A CA 1
ATOM 1632 C C . MET A 1 210 ? 19.639 -6.148 -17.003 1.00 92.81 210 MET A C 1
ATOM 1634 O O . MET A 1 210 ? 19.519 -7.305 -16.603 1.00 92.81 210 MET A O 1
ATOM 1638 N N . LEU A 1 211 ? 19.372 -5.095 -16.214 1.00 92.31 211 LEU A N 1
ATOM 1639 C CA . LEU A 1 211 ? 18.858 -5.245 -14.845 1.00 92.31 211 LEU A CA 1
ATOM 1640 C C . LEU A 1 211 ? 17.520 -5.995 -14.848 1.00 92.31 211 LEU A C 1
ATOM 1642 O O . LEU A 1 211 ? 17.349 -6.926 -14.070 1.00 92.31 211 LEU A O 1
ATOM 1646 N N . LEU A 1 212 ? 16.594 -5.619 -15.733 1.00 95.50 212 LEU A N 1
ATOM 1647 C CA . LEU A 1 212 ? 15.280 -6.242 -15.868 1.00 95.50 212 LEU A CA 1
ATOM 1648 C C . LEU A 1 212 ? 15.404 -7.746 -16.138 1.00 95.50 212 LEU A C 1
ATOM 1650 O O . LEU A 1 212 ? 14.839 -8.540 -15.387 1.00 95.50 212 LEU A O 1
ATOM 1654 N N . ARG A 1 213 ? 16.192 -8.125 -17.153 1.00 93.75 213 ARG A N 1
ATOM 1655 C CA . ARG A 1 213 ? 16.444 -9.520 -17.541 1.00 93.75 213 ARG A CA 1
ATOM 1656 C C . ARG A 1 213 ? 16.939 -10.361 -16.367 1.00 93.75 213 ARG A C 1
ATOM 1658 O O . ARG A 1 213 ? 16.479 -11.480 -16.168 1.00 93.75 213 ARG A O 1
ATOM 1665 N N . ASP A 1 214 ? 17.882 -9.826 -15.596 1.00 92.19 214 ASP A N 1
ATOM 1666 C CA . ASP A 1 214 ? 18.617 -10.616 -14.606 1.00 92.19 214 ASP A CA 1
ATOM 1667 C C . ASP A 1 214 ? 17.983 -10.581 -13.210 1.00 92.19 214 ASP A C 1
ATOM 1669 O O . ASP A 1 214 ? 18.200 -11.475 -12.386 1.00 92.19 214 ASP A O 1
ATOM 1673 N N . CYS A 1 215 ? 17.193 -9.550 -12.912 1.00 93.06 215 CYS A N 1
ATOM 1674 C CA . CYS A 1 215 ? 16.632 -9.368 -11.582 1.00 93.06 215 CYS A CA 1
ATOM 1675 C C . CYS A 1 215 ? 15.507 -10.356 -11.272 1.00 93.06 215 CYS A C 1
ATOM 1677 O O . CYS A 1 215 ? 15.282 -10.640 -10.096 1.00 93.06 215 CYS A O 1
ATOM 1679 N N . GLY A 1 216 ? 14.807 -10.896 -12.277 1.00 91.62 216 GLY A N 1
ATOM 1680 C CA . GLY A 1 216 ? 13.733 -11.882 -12.102 1.00 91.62 216 GLY A CA 1
ATOM 1681 C C . GLY A 1 216 ? 12.577 -11.396 -11.221 1.00 91.62 216 GLY A C 1
ATOM 1682 O O . GLY A 1 216 ? 11.995 -12.187 -10.482 1.00 91.62 216 GLY A O 1
ATOM 1683 N N . VAL A 1 217 ? 12.321 -10.083 -11.198 1.00 93.88 217 VAL A N 1
ATOM 1684 C CA . VAL A 1 217 ? 11.197 -9.495 -10.451 1.00 93.88 217 VAL A CA 1
ATOM 1685 C C . VAL A 1 217 ? 9.893 -9.658 -11.223 1.00 93.88 217 VAL A C 1
ATOM 1687 O O . VAL A 1 217 ? 8.893 -10.020 -10.613 1.00 93.88 217 VAL A O 1
ATOM 1690 N N . LEU A 1 218 ? 9.926 -9.409 -12.533 1.00 95.06 218 LEU A N 1
ATOM 1691 C CA . LEU A 1 218 ? 8.788 -9.532 -13.438 1.00 95.06 218 LEU A CA 1
ATOM 1692 C C . LEU A 1 218 ? 8.911 -10.788 -14.297 1.00 95.06 218 LEU A C 1
ATOM 1694 O O . LEU A 1 218 ? 10.012 -11.180 -14.685 1.00 95.06 218 LEU A O 1
ATOM 1698 N N . ASP A 1 219 ? 7.763 -11.373 -14.622 1.00 94.06 219 ASP A N 1
ATOM 1699 C CA . ASP A 1 219 ? 7.647 -12.390 -15.662 1.00 94.06 219 ASP A CA 1
ATOM 1700 C C . ASP A 1 219 ? 7.561 -11.696 -17.029 1.00 94.06 219 ASP A C 1
ATOM 1702 O O . ASP A 1 219 ? 6.558 -11.055 -17.352 1.00 94.06 219 ASP A O 1
ATOM 1706 N N . ILE A 1 220 ? 8.652 -11.751 -17.790 1.00 96.56 220 ILE A N 1
ATOM 1707 C CA . ILE A 1 220 ? 8.822 -11.028 -19.053 1.00 96.56 220 ILE A CA 1
ATOM 1708 C C . ILE A 1 220 ? 8.671 -12.004 -20.217 1.00 96.56 220 ILE A C 1
ATOM 1710 O O . ILE A 1 220 ? 9.408 -12.986 -20.296 1.00 96.56 220 ILE A O 1
ATOM 1714 N N . ASP A 1 221 ? 7.750 -11.705 -21.132 1.00 97.19 221 ASP A N 1
ATOM 1715 C CA . ASP A 1 221 ? 7.629 -12.413 -22.413 1.00 97.19 221 ASP A CA 1
ATOM 1716 C C . ASP A 1 221 ? 8.630 -11.853 -23.423 1.00 97.19 221 ASP A C 1
ATOM 1718 O O . ASP A 1 221 ? 9.488 -12.551 -23.960 1.00 97.19 221 ASP A O 1
ATOM 1722 N N . THR A 1 222 ? 8.560 -10.537 -23.624 1.00 97.69 222 THR A N 1
ATOM 1723 C CA . THR A 1 222 ? 9.443 -9.798 -24.519 1.00 97.69 222 THR A CA 1
ATOM 1724 C C . THR A 1 222 ? 9.948 -8.542 -23.828 1.00 97.69 222 THR A C 1
ATOM 1726 O O . THR A 1 222 ? 9.256 -7.926 -23.020 1.00 97.69 222 THR A O 1
ATOM 1729 N N . MET A 1 223 ? 11.179 -8.153 -24.144 1.00 97.75 223 MET A N 1
ATOM 1730 C CA . MET A 1 223 ? 11.728 -6.871 -23.722 1.00 97.75 223 MET A CA 1
ATOM 1731 C C . MET A 1 223 ? 12.375 -6.169 -24.907 1.00 97.75 223 MET A C 1
ATOM 1733 O O . MET A 1 223 ? 13.043 -6.804 -25.725 1.00 97.75 223 MET A O 1
ATOM 1737 N N . ALA A 1 224 ? 12.193 -4.862 -24.985 1.00 98.31 224 ALA A N 1
ATOM 1738 C CA . ALA A 1 224 ? 12.768 -4.015 -26.007 1.00 98.31 224 ALA A CA 1
ATOM 1739 C C . ALA A 1 224 ? 13.263 -2.707 -25.391 1.00 98.31 224 ALA A C 1
ATOM 1741 O O . ALA A 1 224 ? 12.776 -2.251 -24.359 1.00 98.31 224 ALA A O 1
ATOM 1742 N N . GLY A 1 225 ? 14.224 -2.080 -26.048 1.00 97.69 225 GLY A N 1
ATOM 1743 C CA . GLY A 1 225 ? 14.652 -0.727 -25.752 1.00 97.69 225 GLY A CA 1
ATOM 1744 C C . GLY A 1 225 ? 15.063 -0.018 -27.015 1.00 97.69 225 GLY A C 1
ATOM 1745 O O . GLY A 1 225 ? 15.476 -0.636 -28.005 1.00 97.69 225 GLY A O 1
ATOM 1746 N N . PHE A 1 226 ? 14.958 1.297 -26.977 1.00 97.56 226 PHE A N 1
ATOM 1747 C CA . PHE A 1 226 ? 15.538 2.111 -28.021 1.00 97.56 226 PHE A CA 1
ATOM 1748 C C . PHE A 1 226 ? 16.172 3.369 -27.464 1.00 97.56 226 PHE A C 1
ATOM 1750 O O . PHE A 1 226 ? 15.769 3.904 -26.429 1.00 97.56 226 PHE A O 1
ATOM 1757 N N . ASP A 1 227 ? 17.158 3.849 -28.205 1.00 95.19 227 ASP A N 1
ATOM 1758 C CA . ASP A 1 227 ? 17.778 5.144 -27.998 1.00 95.19 227 ASP A CA 1
ATOM 1759 C C . ASP A 1 227 ? 17.995 5.805 -29.360 1.00 95.19 227 ASP A C 1
ATOM 1761 O O . ASP A 1 227 ? 18.161 5.126 -30.377 1.00 95.19 227 ASP A O 1
ATOM 1765 N N . ILE A 1 228 ? 17.998 7.134 -29.391 1.00 93.81 228 ILE A N 1
ATOM 1766 C CA . ILE A 1 228 ? 18.279 7.880 -30.617 1.00 93.81 228 ILE A CA 1
ATOM 1767 C C . ILE A 1 228 ? 19.773 7.814 -30.979 1.00 93.81 228 ILE A C 1
ATOM 1769 O O . ILE A 1 228 ? 20.150 7.933 -32.145 1.00 93.81 228 ILE A O 1
ATOM 1773 N N . ASN A 1 229 ? 20.639 7.565 -29.990 1.00 90.00 229 ASN A N 1
ATOM 1774 C CA . ASN A 1 229 ? 22.076 7.436 -30.165 1.00 90.00 229 ASN A CA 1
ATOM 1775 C C . ASN A 1 229 ? 22.473 6.010 -30.585 1.00 90.00 229 ASN A C 1
ATOM 1777 O O . ASN A 1 229 ? 22.658 5.112 -29.759 1.00 90.00 229 ASN A O 1
ATOM 1781 N N . ALA A 1 230 ? 22.710 5.832 -31.885 1.00 91.69 230 ALA A N 1
ATOM 1782 C CA . ALA A 1 230 ? 23.132 4.558 -32.466 1.00 91.69 230 ALA A CA 1
ATOM 1783 C C . ALA A 1 230 ? 24.407 3.960 -31.837 1.00 91.69 230 ALA A C 1
ATOM 1785 O O . ALA A 1 230 ? 24.517 2.739 -31.735 1.00 91.69 230 ALA A O 1
ATOM 1786 N N . ALA A 1 231 ? 25.354 4.787 -31.380 1.00 88.50 231 ALA A N 1
ATOM 1787 C CA . ALA A 1 231 ? 26.582 4.295 -30.753 1.00 88.50 231 ALA A CA 1
ATOM 1788 C C . ALA A 1 231 ? 26.317 3.675 -29.369 1.00 88.50 231 ALA A C 1
ATOM 1790 O O . ALA A 1 231 ? 26.937 2.671 -29.012 1.00 88.50 231 ALA A O 1
ATOM 1791 N N . GLN A 1 232 ? 25.374 4.236 -28.605 1.00 88.62 232 GLN A N 1
ATOM 1792 C CA . GLN A 1 232 ? 24.948 3.680 -27.316 1.00 88.62 232 GLN A CA 1
ATOM 1793 C C . GLN A 1 232 ? 24.214 2.351 -27.515 1.00 88.62 232 GLN A C 1
ATOM 1795 O O . GLN A 1 232 ? 24.535 1.371 -26.842 1.00 88.62 232 GLN A O 1
ATOM 1800 N N . VAL A 1 233 ? 23.309 2.295 -28.497 1.00 93.19 233 VAL A N 1
ATOM 1801 C CA . VAL A 1 233 ? 22.602 1.067 -28.890 1.00 93.19 233 VAL A CA 1
ATOM 1802 C C . VAL A 1 233 ? 23.591 -0.037 -29.257 1.00 93.19 233 VAL A C 1
ATOM 1804 O O . VAL A 1 233 ? 23.510 -1.140 -28.720 1.00 93.19 233 VAL A O 1
ATOM 1807 N N . GLU A 1 234 ? 24.569 0.256 -30.116 1.00 90.94 234 GLU A N 1
ATOM 1808 C CA . GLU A 1 234 ? 25.559 -0.736 -30.547 1.00 90.94 234 GLU A CA 1
ATOM 1809 C C . GLU A 1 234 ? 26.459 -1.206 -29.396 1.00 90.94 234 GLU A C 1
ATOM 1811 O O . GLU A 1 234 ? 26.729 -2.403 -29.244 1.00 90.94 234 GLU A O 1
ATOM 1816 N N . THR A 1 235 ? 26.852 -0.274 -28.522 1.00 88.00 235 THR A N 1
ATOM 1817 C CA . THR A 1 235 ? 27.571 -0.599 -27.285 1.00 88.00 235 THR A CA 1
ATOM 1818 C C . THR A 1 235 ? 26.750 -1.555 -26.425 1.00 88.00 235 THR A C 1
ATOM 1820 O O . THR A 1 235 ? 27.277 -2.563 -25.967 1.00 88.00 235 THR A O 1
ATOM 1823 N N . GLY A 1 236 ? 25.456 -1.288 -26.241 1.00 89.44 236 GLY A N 1
ATOM 1824 C CA . GLY A 1 236 ? 24.554 -2.132 -25.462 1.00 89.44 236 GLY A CA 1
ATOM 1825 C C . GLY A 1 236 ? 24.381 -3.540 -26.022 1.00 89.44 236 GLY A C 1
ATOM 1826 O O . GLY A 1 236 ? 24.450 -4.522 -25.276 1.00 89.44 236 GLY A O 1
ATOM 1827 N N . ARG A 1 237 ? 24.224 -3.655 -27.347 1.00 92.69 237 ARG A N 1
ATOM 1828 C CA . ARG A 1 237 ? 24.129 -4.947 -28.041 1.00 92.69 237 ARG A CA 1
ATOM 1829 C C . ARG A 1 237 ? 25.365 -5.797 -27.786 1.00 92.69 237 ARG A C 1
ATOM 1831 O O . ARG A 1 237 ? 25.231 -6.961 -27.418 1.00 92.69 237 ARG A O 1
ATOM 1838 N N . THR A 1 238 ? 26.547 -5.203 -27.926 1.00 88.31 238 THR A N 1
ATOM 1839 C CA . THR A 1 238 ? 27.823 -5.904 -27.747 1.00 88.31 238 THR A CA 1
ATOM 1840 C C . THR A 1 238 ? 28.105 -6.212 -26.276 1.00 88.31 238 THR A C 1
ATOM 1842 O O . THR A 1 238 ? 28.411 -7.351 -25.935 1.00 88.31 238 THR A O 1
ATOM 1845 N N . LEU A 1 239 ? 27.978 -5.215 -25.396 1.00 84.69 239 LEU A N 1
ATOM 1846 C CA . LEU A 1 239 ? 28.385 -5.304 -23.992 1.00 84.69 239 LEU A CA 1
ATOM 1847 C C . LEU A 1 239 ? 27.447 -6.176 -23.150 1.00 84.69 239 LEU A C 1
ATOM 1849 O O . LEU A 1 239 ? 27.912 -6.932 -22.301 1.00 84.69 239 LEU A O 1
ATOM 1853 N N . PHE A 1 240 ? 26.131 -6.077 -23.361 1.00 86.69 240 PHE A N 1
ATOM 1854 C CA . PHE A 1 240 ? 25.138 -6.765 -22.525 1.00 86.69 240 PHE A CA 1
ATOM 1855 C C . PHE A 1 240 ? 24.440 -7.938 -23.215 1.00 86.69 240 PHE A C 1
ATOM 1857 O O . PHE A 1 240 ? 23.612 -8.606 -22.580 1.00 86.69 240 PHE A O 1
ATOM 1864 N N . GLY A 1 241 ? 24.768 -8.202 -24.484 1.00 89.00 241 GLY A N 1
ATOM 1865 C CA . GLY A 1 241 ? 24.115 -9.241 -25.275 1.00 89.00 241 GLY A CA 1
ATOM 1866 C C . GLY A 1 241 ? 22.627 -8.948 -25.461 1.00 89.00 241 GLY A C 1
ATOM 1867 O O . GLY A 1 241 ? 21.790 -9.763 -25.079 1.00 89.00 241 GLY A O 1
ATOM 1868 N N . LEU A 1 242 ? 22.306 -7.742 -25.941 1.00 91.69 242 LEU A N 1
ATOM 1869 C CA . LEU A 1 242 ? 20.934 -7.254 -26.149 1.00 91.69 242 LEU A CA 1
ATOM 1870 C C . LEU A 1 242 ? 20.621 -7.028 -27.641 1.00 91.69 242 LEU A C 1
ATOM 1872 O O . LEU A 1 242 ? 19.920 -6.085 -27.995 1.00 91.69 242 LEU A O 1
ATOM 1876 N N . GLN A 1 243 ? 21.190 -7.855 -28.520 1.00 91.88 243 GLN A N 1
ATOM 1877 C CA . GLN A 1 243 ? 21.196 -7.702 -29.981 1.00 91.88 243 GLN A CA 1
ATOM 1878 C C . GLN A 1 243 ? 19.806 -7.380 -30.536 1.00 91.88 243 GLN A C 1
ATOM 1880 O O . GLN A 1 243 ? 19.588 -6.276 -31.038 1.00 91.88 243 GLN A O 1
ATOM 1885 N N . ASP A 1 244 ? 18.875 -8.318 -30.374 1.00 93.25 244 ASP A N 1
ATOM 1886 C CA . ASP A 1 244 ? 17.514 -8.220 -30.909 1.00 93.25 244 ASP A CA 1
ATOM 1887 C C . ASP A 1 244 ? 16.590 -7.375 -30.018 1.00 93.25 244 ASP A C 1
ATOM 1889 O O . ASP A 1 244 ? 15.461 -7.071 -30.395 1.00 93.25 244 ASP A O 1
ATOM 1893 N N . ASN A 1 245 ? 17.066 -6.976 -28.834 1.00 96.75 245 ASN A N 1
ATOM 1894 C CA . ASN A 1 245 ? 16.290 -6.211 -27.862 1.00 96.75 245 ASN A CA 1
ATOM 1895 C C . ASN A 1 245 ? 16.526 -4.702 -27.969 1.00 96.75 245 ASN A C 1
ATOM 1897 O O . ASN A 1 245 ? 15.693 -3.943 -27.487 1.00 96.75 245 ASN A O 1
ATOM 1901 N N . LEU A 1 246 ? 17.631 -4.246 -28.568 1.00 97.56 246 LEU A N 1
ATOM 1902 C CA . LEU A 1 246 ? 17.913 -2.819 -28.736 1.00 97.56 246 LEU A CA 1
ATOM 1903 C C . LEU A 1 246 ? 17.738 -2.373 -30.183 1.00 97.56 246 LEU A C 1
ATOM 1905 O O . LEU A 1 246 ? 18.158 -3.056 -31.118 1.00 97.56 246 LEU A O 1
ATOM 1909 N N . SER A 1 247 ? 17.186 -1.179 -30.369 1.00 97.75 247 SER A N 1
ATOM 1910 C CA . SER A 1 247 ? 17.010 -0.550 -31.679 1.00 97.75 247 SER A CA 1
ATOM 1911 C C . SER A 1 247 ? 17.299 0.951 -31.633 1.00 97.75 247 SER A C 1
ATOM 1913 O O . SER A 1 247 ? 17.355 1.549 -30.562 1.00 97.75 247 SER A O 1
ATOM 1915 N N . VAL A 1 248 ? 17.520 1.556 -32.802 1.00 97.00 248 VAL A N 1
ATOM 1916 C CA . VAL A 1 248 ? 17.642 3.014 -32.932 1.00 97.00 248 VAL A CA 1
ATOM 1917 C C . VAL A 1 248 ? 16.283 3.562 -33.337 1.00 97.00 248 VAL A C 1
ATOM 1919 O O . VAL A 1 248 ? 15.773 3.182 -34.391 1.00 97.00 248 VAL A O 1
ATOM 1922 N N . ALA A 1 249 ? 15.699 4.432 -32.516 1.00 96.62 249 ALA A N 1
ATOM 1923 C CA . ALA A 1 249 ? 14.406 5.051 -32.799 1.00 96.62 249 ALA A CA 1
ATOM 1924 C C . ALA A 1 249 ? 14.257 6.410 -32.101 1.00 96.62 249 ALA A C 1
ATOM 1926 O O . ALA A 1 249 ? 14.984 6.727 -31.160 1.00 96.62 249 ALA A O 1
ATOM 1927 N N . ASP A 1 250 ? 13.296 7.205 -32.572 1.00 95.19 250 ASP A N 1
ATOM 1928 C CA . ASP A 1 250 ? 12.945 8.504 -31.999 1.00 95.19 250 ASP A CA 1
ATOM 1929 C C . ASP A 1 250 ? 11.678 8.381 -31.140 1.00 95.19 250 ASP A C 1
ATOM 1931 O O . ASP A 1 250 ? 10.614 7.993 -31.631 1.00 95.19 250 ASP A O 1
ATOM 1935 N N . ALA A 1 251 ? 11.782 8.764 -29.865 1.00 95.31 251 ALA A N 1
ATOM 1936 C CA . ALA A 1 251 ? 10.677 8.753 -28.909 1.00 95.31 251 ALA A CA 1
ATOM 1937 C C . ALA A 1 251 ? 9.479 9.614 -29.352 1.00 95.31 251 ALA A C 1
ATOM 1939 O O . ALA A 1 251 ? 8.354 9.342 -28.940 1.00 95.31 251 ALA A O 1
ATOM 1940 N N . MET A 1 252 ? 9.696 10.617 -30.210 1.00 95.44 252 MET A N 1
ATOM 1941 C CA . MET A 1 252 ? 8.644 11.485 -30.752 1.00 95.44 252 MET A CA 1
ATOM 1942 C C . MET A 1 252 ? 7.772 10.808 -31.815 1.00 95.44 252 MET A C 1
ATOM 1944 O O . MET A 1 252 ? 6.723 11.343 -32.166 1.00 95.44 252 MET A O 1
ATOM 1948 N N . THR A 1 253 ? 8.215 9.676 -32.371 1.00 96.25 253 THR A N 1
ATOM 1949 C CA . THR A 1 253 ? 7.524 8.992 -33.482 1.00 96.25 253 THR A CA 1
ATOM 1950 C C . THR A 1 253 ? 7.307 7.499 -33.253 1.00 96.25 253 THR A C 1
ATOM 1952 O O . THR A 1 253 ? 6.584 6.867 -34.019 1.00 96.25 253 THR A O 1
ATOM 1955 N N . TYR A 1 254 ? 7.906 6.930 -32.205 1.00 97.81 254 TYR A N 1
ATOM 1956 C CA . TYR A 1 254 ? 7.772 5.518 -31.862 1.00 97.81 254 TYR A CA 1
ATOM 1957 C C . TYR A 1 254 ? 6.329 5.151 -31.479 1.00 97.81 254 TYR A C 1
ATOM 1959 O O . TYR A 1 254 ? 5.650 5.928 -30.813 1.00 97.81 254 TYR A O 1
ATOM 1967 N N . ASP A 1 255 ? 5.866 3.963 -31.872 1.00 97.56 255 ASP A N 1
ATOM 1968 C CA . ASP A 1 255 ? 4.547 3.439 -31.499 1.00 97.56 255 ASP A CA 1
ATOM 1969 C C . ASP A 1 255 ? 4.626 2.603 -30.213 1.00 97.56 255 ASP A C 1
ATOM 1971 O O . ASP A 1 255 ? 5.231 1.528 -30.184 1.00 97.56 255 ASP A O 1
ATOM 1975 N N . PHE A 1 256 ? 3.997 3.088 -29.141 1.00 97.75 256 PHE A N 1
ATOM 1976 C CA . PHE A 1 256 ? 4.009 2.435 -27.830 1.00 97.75 256 PHE A CA 1
ATOM 1977 C C . PHE A 1 256 ? 2.922 1.359 -27.661 1.00 97.75 256 PHE A C 1
ATOM 1979 O O . PHE A 1 256 ? 2.912 0.661 -26.645 1.00 97.75 256 PHE A O 1
ATOM 1986 N N . GLY A 1 257 ? 2.024 1.182 -28.636 1.00 97.25 257 GLY A N 1
ATOM 1987 C CA . GLY A 1 257 ? 0.851 0.311 -28.513 1.00 97.25 257 GLY A CA 1
ATOM 1988 C C . GLY A 1 257 ? 1.167 -1.182 -28.386 1.00 97.25 257 GLY A C 1
ATOM 1989 O O . GLY A 1 257 ? 0.341 -1.952 -27.895 1.00 97.25 257 GLY A O 1
ATOM 1990 N N . GLY A 1 258 ? 2.369 -1.599 -28.789 1.00 96.56 258 GLY A N 1
ATOM 1991 C CA . GLY A 1 258 ? 2.816 -2.993 -28.737 1.00 96.56 258 GLY A CA 1
ATOM 1992 C C . GLY A 1 258 ? 3.227 -3.501 -27.352 1.00 96.56 258 GLY A C 1
ATOM 1993 O O . GLY A 1 258 ? 3.512 -4.688 -27.227 1.00 96.56 258 GLY A O 1
ATOM 1994 N N . HIS A 1 259 ? 3.263 -2.638 -26.331 1.00 98.31 259 HIS A N 1
ATOM 1995 C CA . HIS A 1 259 ? 3.885 -2.955 -25.042 1.00 98.31 259 HIS A CA 1
ATOM 1996 C C . HIS A 1 259 ? 2.889 -2.913 -23.884 1.00 98.31 259 HIS A C 1
ATOM 1998 O O . HIS A 1 259 ? 2.027 -2.040 -23.804 1.00 98.31 259 HIS A O 1
ATOM 2004 N N . ASP A 1 260 ? 3.020 -3.870 -22.971 1.00 98.50 260 ASP A N 1
ATOM 2005 C CA . ASP A 1 260 ? 2.278 -3.925 -21.712 1.00 98.50 260 ASP A CA 1
ATOM 2006 C C . ASP A 1 260 ? 2.823 -2.916 -20.702 1.00 98.50 260 ASP A C 1
ATOM 2008 O O . ASP A 1 260 ? 2.065 -2.305 -19.955 1.00 98.50 260 ASP A O 1
ATOM 2012 N N . VAL A 1 261 ? 4.147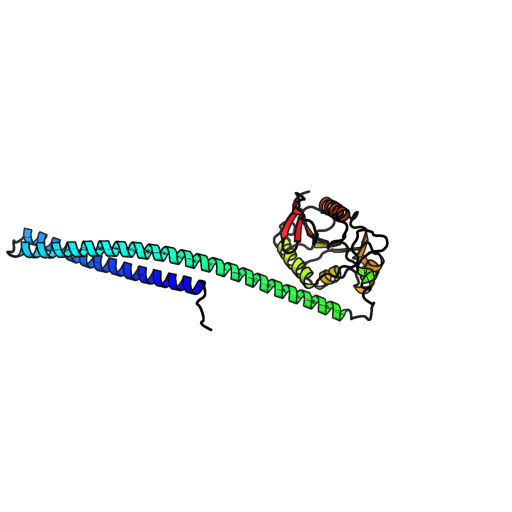 -2.765 -20.664 1.00 98.50 261 VAL A N 1
ATOM 2013 C CA . VAL A 1 261 ? 4.853 -1.910 -19.715 1.00 98.50 261 VAL A CA 1
ATOM 2014 C C . VAL A 1 261 ? 5.821 -1.026 -20.479 1.00 98.50 261 VAL A C 1
ATOM 2016 O O . VAL A 1 261 ? 6.709 -1.522 -21.168 1.00 98.50 261 VAL A O 1
ATOM 2019 N N . VAL A 1 262 ? 5.697 0.284 -20.307 1.00 98.44 262 VAL A N 1
ATOM 2020 C CA . VAL A 1 262 ? 6.665 1.259 -20.809 1.00 98.44 262 VAL A CA 1
ATOM 2021 C C . VAL A 1 262 ? 7.379 1.898 -19.625 1.00 98.44 262 VAL A C 1
ATOM 2023 O O . VAL A 1 262 ? 6.752 2.401 -18.696 1.00 98.44 262 VAL A O 1
ATOM 2026 N N . TYR A 1 263 ? 8.703 1.885 -19.642 1.00 97.56 263 TYR A N 1
ATOM 2027 C CA . TYR A 1 263 ? 9.550 2.630 -18.724 1.00 97.56 263 TYR A CA 1
ATOM 2028 C C . TYR A 1 263 ? 10.148 3.819 -19.470 1.00 97.56 263 TYR A C 1
ATOM 2030 O O . TYR A 1 263 ? 10.754 3.660 -20.528 1.00 97.56 263 TYR A O 1
ATOM 2038 N N . SER A 1 264 ? 9.964 5.021 -18.927 1.00 94.81 264 SER A N 1
ATOM 2039 C CA . SER A 1 264 ? 10.495 6.243 -19.524 1.00 94.81 264 SER A CA 1
ATOM 2040 C C . SER A 1 264 ? 11.090 7.163 -18.466 1.00 94.81 264 SER A C 1
ATOM 2042 O O . SER A 1 264 ? 10.430 7.560 -17.500 1.00 94.81 264 SER A O 1
ATOM 2044 N N . PHE A 1 265 ? 12.357 7.527 -18.671 1.00 89.38 265 PHE A N 1
ATOM 2045 C CA . PHE A 1 265 ? 13.108 8.391 -17.771 1.00 89.38 265 PHE A CA 1
ATOM 2046 C C . PHE A 1 265 ? 13.585 9.648 -18.504 1.00 89.38 265 PHE A C 1
ATOM 2048 O O . PHE A 1 265 ? 14.677 9.676 -19.058 1.00 89.38 265 PHE A O 1
ATOM 2055 N N . ARG A 1 266 ? 12.759 10.701 -18.480 1.00 83.62 266 ARG A N 1
ATOM 2056 C CA . ARG A 1 266 ? 13.087 12.068 -18.939 1.00 83.62 266 ARG A CA 1
ATOM 2057 C C . ARG A 1 266 ? 13.896 12.125 -20.251 1.00 83.62 266 ARG A C 1
ATOM 2059 O O . ARG A 1 266 ? 15.052 12.536 -20.218 1.00 83.62 266 ARG A O 1
ATOM 2066 N N . PRO A 1 267 ? 13.318 11.776 -21.409 1.00 83.31 267 PRO A N 1
ATOM 2067 C CA . PRO A 1 267 ? 14.059 11.831 -22.674 1.00 83.31 267 PRO A CA 1
ATOM 2068 C C . PRO A 1 267 ? 14.458 13.261 -23.104 1.00 83.31 267 PRO A C 1
ATOM 2070 O O . PRO A 1 267 ? 15.483 13.450 -23.759 1.00 83.31 267 PRO A O 1
ATOM 2073 N N . PHE A 1 268 ? 13.700 14.287 -22.691 1.00 88.62 268 PHE A N 1
ATOM 2074 C CA . PHE A 1 268 ? 13.902 15.684 -23.103 1.00 88.62 268 PHE A CA 1
ATOM 2075 C C . PHE A 1 268 ? 14.116 16.636 -21.915 1.00 88.62 268 PHE A C 1
ATOM 2077 O O . PHE A 1 268 ? 13.509 16.478 -20.858 1.00 88.62 268 PHE A O 1
ATOM 2084 N N . HIS A 1 269 ? 14.985 17.635 -22.077 1.00 85.25 269 HIS A N 1
ATOM 2085 C CA . HIS A 1 269 ? 15.119 18.753 -21.130 1.00 85.25 269 HIS A CA 1
ATOM 2086 C C . HIS A 1 269 ? 14.363 20.000 -21.599 1.00 85.25 269 HIS A C 1
ATOM 2088 O O . HIS A 1 269 ? 14.053 20.871 -20.789 1.00 85.25 269 HIS A O 1
ATOM 2094 N N . ASP A 1 270 ? 14.082 20.080 -22.902 1.00 89.62 270 ASP A N 1
ATOM 2095 C CA . ASP A 1 270 ? 13.218 21.095 -23.489 1.00 89.62 270 ASP A CA 1
ATOM 2096 C C . ASP A 1 270 ? 11.751 20.837 -23.077 1.00 89.62 270 ASP A C 1
ATOM 2098 O O . ASP A 1 270 ? 11.240 19.736 -23.324 1.00 89.62 270 ASP A O 1
ATOM 2102 N N . PRO A 1 271 ? 11.071 21.808 -22.438 1.00 89.81 271 PRO A N 1
ATOM 2103 C CA . PRO A 1 271 ? 9.703 21.623 -21.956 1.00 89.81 271 PRO A CA 1
ATOM 2104 C C . PRO A 1 271 ? 8.682 21.355 -23.065 1.00 89.81 271 PRO A C 1
ATOM 2106 O O . PRO A 1 271 ? 7.800 20.518 -22.884 1.00 89.81 271 PRO A O 1
ATOM 2109 N N . ASP A 1 272 ? 8.813 22.015 -24.218 1.00 92.56 272 ASP A N 1
ATOM 2110 C CA . ASP A 1 272 ? 7.858 21.884 -25.322 1.00 92.56 272 ASP A CA 1
ATOM 2111 C C . ASP A 1 272 ? 7.981 20.498 -25.964 1.00 92.56 272 ASP A C 1
ATOM 2113 O O . ASP A 1 272 ? 6.977 19.837 -26.249 1.00 92.56 272 ASP A O 1
ATOM 2117 N N . LYS A 1 273 ? 9.217 20.005 -26.126 1.00 92.38 273 LYS A N 1
ATOM 2118 C CA . LYS A 1 273 ? 9.465 18.633 -26.588 1.00 92.38 273 LYS A CA 1
ATOM 2119 C C . LYS A 1 273 ? 8.978 17.594 -25.590 1.00 92.38 273 LYS A C 1
ATOM 2121 O O . LYS A 1 273 ? 8.397 16.599 -26.011 1.00 92.38 273 LYS A O 1
ATOM 2126 N N . MET A 1 274 ? 9.173 17.820 -24.290 1.00 93.31 274 MET A N 1
ATOM 2127 C CA . MET A 1 274 ? 8.663 16.911 -23.262 1.00 93.31 274 MET A CA 1
ATOM 2128 C C . MET A 1 274 ? 7.132 16.825 -23.297 1.00 93.31 274 MET A C 1
ATOM 2130 O O . MET A 1 274 ? 6.588 15.726 -23.339 1.00 93.31 274 MET A O 1
ATOM 2134 N N . ALA A 1 275 ? 6.434 17.961 -23.359 1.00 93.25 275 ALA A N 1
ATOM 2135 C CA . ALA A 1 275 ? 4.973 17.983 -23.420 1.00 93.25 275 ALA A CA 1
ATOM 2136 C C . ALA A 1 275 ? 4.432 17.305 -24.694 1.00 93.25 275 ALA A C 1
ATOM 2138 O O . ALA A 1 275 ? 3.449 16.554 -24.650 1.00 93.25 275 ALA A O 1
ATOM 2139 N N . ALA A 1 276 ? 5.091 17.529 -25.836 1.00 95.06 276 ALA A N 1
ATOM 2140 C CA . ALA A 1 276 ? 4.744 16.874 -27.093 1.00 95.06 276 ALA A CA 1
ATOM 2141 C C . ALA A 1 276 ? 4.999 15.355 -27.043 1.00 95.06 276 ALA A C 1
ATOM 2143 O O . ALA A 1 276 ? 4.148 14.579 -27.482 1.00 95.06 276 ALA A O 1
ATOM 2144 N N . TYR A 1 277 ? 6.117 14.927 -26.450 1.00 95.50 277 TYR A N 1
ATOM 2145 C CA . TYR A 1 277 ? 6.424 13.519 -26.203 1.00 95.50 277 TYR A CA 1
ATOM 2146 C C . TYR A 1 277 ? 5.375 12.849 -25.317 1.00 95.50 277 TYR A C 1
ATOM 2148 O O . TYR A 1 277 ? 4.857 11.800 -25.681 1.00 95.50 277 TYR A O 1
ATOM 2156 N N . GLU A 1 278 ? 5.021 13.452 -24.184 1.00 95.25 278 GLU A N 1
ATOM 2157 C CA . GLU A 1 278 ? 4.024 12.899 -23.263 1.00 95.25 278 GLU A CA 1
ATOM 2158 C C . GLU A 1 278 ? 2.657 12.733 -23.925 1.00 95.25 278 GLU A C 1
ATOM 2160 O O . GLU A 1 278 ? 1.995 11.709 -23.752 1.00 95.25 278 GLU A O 1
ATOM 2165 N N . THR A 1 279 ? 2.260 13.720 -24.731 1.00 95.69 279 THR A N 1
ATOM 2166 C CA . THR A 1 279 ? 1.023 13.657 -25.513 1.00 95.69 279 THR A CA 1
ATOM 2167 C C . THR A 1 279 ? 1.055 12.485 -26.494 1.00 95.69 279 THR A C 1
ATOM 2169 O O . THR A 1 279 ? 0.097 11.716 -26.557 1.00 95.69 279 THR A O 1
ATOM 2172 N N . HIS A 1 280 ? 2.157 12.316 -27.231 1.00 96.88 280 HIS A N 1
ATOM 2173 C CA . HIS A 1 280 ? 2.340 11.212 -28.180 1.00 96.88 280 HIS A CA 1
ATOM 2174 C C . HIS A 1 280 ? 2.383 9.841 -27.487 1.00 96.88 280 HIS A C 1
ATOM 2176 O O . HIS A 1 280 ? 1.690 8.909 -27.905 1.00 96.88 280 HIS A O 1
ATOM 2182 N N . LEU A 1 281 ? 3.127 9.740 -26.383 1.00 96.44 281 LEU A N 1
ATOM 2183 C CA . LEU A 1 281 ? 3.226 8.552 -25.540 1.00 96.44 281 LEU A CA 1
ATOM 2184 C C . LEU A 1 281 ? 1.842 8.101 -25.078 1.00 96.44 281 LEU A C 1
ATOM 2186 O O . LEU A 1 281 ? 1.433 6.975 -25.342 1.00 96.44 281 LEU A O 1
ATOM 2190 N N . VAL A 1 282 ? 1.083 8.991 -24.437 1.00 95.94 282 VAL A N 1
ATOM 2191 C CA . VAL A 1 282 ? -0.253 8.659 -23.933 1.00 95.94 282 VAL A CA 1
ATOM 2192 C C . VAL A 1 282 ? -1.229 8.359 -25.070 1.00 95.94 282 VAL A C 1
ATOM 2194 O O . VAL A 1 282 ? -2.095 7.502 -24.898 1.00 95.94 282 VAL A O 1
ATOM 2197 N N . ALA A 1 283 ? -1.116 9.026 -26.222 1.00 96.38 283 ALA A N 1
ATOM 2198 C CA . ALA A 1 283 ? -2.004 8.800 -27.362 1.00 96.38 283 ALA A CA 1
ATOM 2199 C C . ALA A 1 283 ? -1.818 7.425 -28.022 1.00 96.38 283 ALA A C 1
ATOM 2201 O O . ALA A 1 283 ? -2.787 6.874 -28.538 1.00 96.38 283 ALA A O 1
ATOM 2202 N N . THR A 1 284 ? -0.602 6.878 -28.008 1.00 97.00 284 THR A N 1
ATOM 2203 C CA . THR A 1 284 ? -0.282 5.602 -28.675 1.00 97.00 284 THR A CA 1
ATOM 2204 C C . THR A 1 284 ? -0.117 4.429 -27.708 1.00 97.00 284 THR A C 1
ATOM 2206 O O . THR A 1 284 ? -0.138 3.280 -28.139 1.00 97.00 284 THR A O 1
ATOM 2209 N N . LEU A 1 285 ? -0.031 4.678 -26.395 1.00 97.12 285 LEU A N 1
ATOM 2210 C CA . LEU A 1 285 ? -0.145 3.630 -25.380 1.00 97.12 285 LEU A CA 1
ATOM 2211 C C . LEU A 1 285 ? -1.476 2.884 -25.521 1.00 97.12 285 LEU A C 1
ATOM 2213 O O . LEU A 1 285 ? -2.555 3.484 -25.514 1.00 97.12 285 LEU A O 1
ATOM 2217 N N . ARG A 1 286 ? -1.398 1.554 -25.579 1.00 95.94 286 ARG A N 1
ATOM 2218 C CA . ARG A 1 286 ? -2.588 0.703 -25.600 1.00 95.94 286 ARG A CA 1
ATOM 2219 C C . ARG A 1 286 ? -3.363 0.792 -24.278 1.00 95.94 286 ARG A C 1
ATOM 2221 O O . ARG A 1 286 ? -2.758 0.994 -23.220 1.00 95.94 286 ARG A O 1
ATOM 2228 N N . PRO A 1 287 ? -4.685 0.559 -24.302 1.00 97.12 287 PRO A N 1
ATOM 2229 C CA . PRO A 1 287 ? -5.459 0.384 -23.081 1.00 97.12 287 PRO A CA 1
ATOM 2230 C C . PRO A 1 287 ? -4.840 -0.678 -22.163 1.00 97.12 287 PRO A C 1
ATOM 2232 O O . PRO A 1 287 ? -4.276 -1.678 -22.622 1.00 97.12 287 PRO A O 1
ATOM 2235 N N . SER A 1 288 ? -4.930 -0.424 -20.859 1.00 97.00 288 SER A N 1
ATOM 2236 C CA . SER A 1 288 ? -4.388 -1.261 -19.786 1.00 97.00 288 SER A CA 1
ATOM 2237 C C . SER A 1 288 ? -2.861 -1.375 -19.744 1.00 97.00 288 SER A C 1
ATOM 2239 O O . SER A 1 288 ? -2.340 -2.108 -18.905 1.00 97.00 288 SER A O 1
ATOM 2241 N N . ALA A 1 289 ? -2.123 -0.654 -20.595 1.00 98.19 289 ALA A N 1
ATOM 2242 C CA . ALA A 1 289 ? -0.677 -0.552 -20.447 1.00 98.19 289 ALA A CA 1
ATOM 2243 C C . ALA A 1 289 ? -0.305 0.185 -19.156 1.00 98.19 289 ALA A C 1
ATOM 2245 O O . ALA A 1 289 ? -0.964 1.147 -18.746 1.00 98.19 289 ALA A O 1
ATOM 2246 N N . TYR A 1 290 ? 0.790 -0.257 -18.553 1.00 98.44 290 TYR A N 1
ATOM 2247 C CA . TYR A 1 290 ? 1.451 0.413 -17.451 1.00 98.44 290 TYR A CA 1
ATOM 2248 C C . TYR A 1 290 ? 2.570 1.310 -17.964 1.00 98.44 290 TYR A C 1
ATOM 2250 O O . TYR A 1 290 ? 3.315 0.961 -18.878 1.00 98.44 290 TYR A O 1
ATOM 2258 N N . LEU A 1 291 ? 2.725 2.456 -17.316 1.00 97.69 291 LEU A N 1
ATOM 2259 C CA . LEU A 1 291 ? 3.797 3.399 -17.570 1.00 97.69 291 LEU A CA 1
ATOM 2260 C C . LEU A 1 291 ? 4.519 3.700 -16.256 1.00 97.69 291 LEU A C 1
ATOM 2262 O O . LEU A 1 291 ? 3.928 4.236 -15.320 1.00 97.69 291 LEU A O 1
ATOM 2266 N N . ILE A 1 292 ? 5.811 3.385 -16.197 1.00 96.50 292 ILE A N 1
ATOM 2267 C CA . ILE A 1 292 ? 6.715 3.871 -15.155 1.00 96.50 292 ILE A CA 1
ATOM 2268 C C . ILE A 1 292 ? 7.347 5.158 -15.697 1.00 96.50 292 ILE A C 1
ATOM 2270 O O . ILE A 1 292 ? 8.326 5.120 -16.447 1.00 96.50 292 ILE A O 1
ATOM 2274 N N . ALA A 1 293 ? 6.748 6.298 -15.360 1.00 85.25 293 ALA A N 1
ATOM 2275 C CA . ALA A 1 293 ? 7.090 7.602 -15.925 1.00 85.25 293 ALA A CA 1
ATOM 2276 C C . ALA A 1 293 ? 7.797 8.480 -14.897 1.00 85.25 293 ALA A C 1
ATOM 2278 O O . ALA A 1 293 ? 7.155 9.183 -14.124 1.00 85.25 293 ALA A O 1
ATOM 2279 N N . VAL A 1 294 ? 9.129 8.537 -14.921 1.00 80.69 294 VAL A N 1
ATOM 2280 C CA . VAL A 1 294 ? 9.871 9.500 -14.084 1.00 80.69 294 VAL A CA 1
ATOM 2281 C C . VAL A 1 294 ? 9.929 10.866 -14.780 1.00 80.69 294 VAL A C 1
ATOM 2283 O O . VAL A 1 294 ? 10.996 11.443 -14.984 1.00 80.69 294 VAL A O 1
ATOM 2286 N N . LEU A 1 295 ? 8.770 11.369 -15.191 1.00 80.50 295 LEU A N 1
ATOM 2287 C CA . LEU A 1 295 ? 8.606 12.568 -16.010 1.00 80.50 295 LEU A CA 1
ATOM 2288 C C . LEU A 1 295 ? 8.455 13.827 -15.137 1.00 80.50 295 LEU A C 1
ATOM 2290 O O . LEU A 1 295 ? 8.242 13.714 -13.926 1.00 80.50 295 LEU A O 1
ATOM 2294 N N . PRO A 1 296 ? 8.699 15.030 -15.686 1.00 77.00 296 PRO A N 1
ATOM 2295 C CA . PRO A 1 296 ? 8.574 16.267 -14.921 1.00 77.00 296 PRO A CA 1
ATOM 2296 C C . PRO A 1 296 ? 7.118 16.706 -14.716 1.00 77.00 296 PRO A C 1
ATOM 2298 O O . PRO A 1 296 ? 6.847 17.378 -13.722 1.00 77.00 296 PRO A O 1
ATOM 2301 N N . GLU A 1 297 ? 6.203 16.349 -15.621 1.00 81.00 297 GLU A N 1
ATOM 2302 C CA . GLU A 1 297 ? 4.800 16.759 -15.556 1.00 81.00 297 GLU A CA 1
ATOM 2303 C C . GLU A 1 297 ? 3.894 15.648 -15.006 1.00 81.00 297 GLU A C 1
ATOM 2305 O O . GLU A 1 297 ? 4.185 14.455 -15.096 1.00 81.00 297 GLU A O 1
ATOM 2310 N N . ASP A 1 298 ? 2.782 16.065 -14.398 1.00 87.31 298 ASP A N 1
ATOM 2311 C CA . ASP A 1 298 ? 1.770 15.168 -13.848 1.00 87.31 298 ASP A CA 1
ATOM 2312 C C . ASP A 1 298 ? 0.869 14.636 -14.977 1.00 87.31 298 ASP A C 1
ATOM 2314 O O . ASP A 1 298 ? 0.157 15.398 -15.644 1.00 87.31 298 ASP A O 1
ATOM 2318 N N . LEU A 1 299 ? 0.884 13.316 -15.184 1.00 91.12 299 LEU A N 1
ATOM 2319 C CA . LEU A 1 299 ? 0.097 12.661 -16.229 1.00 91.12 299 LEU A CA 1
ATOM 2320 C C . LEU A 1 299 ? -1.404 12.607 -15.916 1.00 91.12 299 LEU A C 1
ATOM 2322 O O . LEU A 1 299 ? -2.182 12.302 -16.818 1.00 91.12 299 LEU A O 1
ATOM 2326 N N . ALA A 1 300 ? -1.841 12.987 -14.710 1.00 92.50 300 ALA A N 1
ATOM 2327 C CA . ALA A 1 300 ? -3.259 13.108 -14.364 1.00 92.50 300 ALA A CA 1
ATOM 2328 C C . ALA A 1 300 ? -4.004 14.152 -15.220 1.00 92.50 300 ALA A C 1
ATOM 2330 O O . ALA A 1 300 ? -5.235 14.180 -15.243 1.00 92.50 300 ALA A O 1
ATOM 2331 N N . ARG A 1 301 ? -3.282 15.007 -15.962 1.00 93.88 301 ARG A N 1
ATOM 2332 C CA . ARG A 1 301 ? -3.874 15.899 -16.974 1.00 93.88 301 ARG A CA 1
ATOM 2333 C C . ARG A 1 301 ? -4.516 15.150 -18.146 1.00 93.88 301 ARG A C 1
ATOM 2335 O O . ARG A 1 301 ? -5.349 15.722 -18.848 1.00 93.88 301 ARG A O 1
ATOM 2342 N N . PHE A 1 302 ? -4.123 13.899 -18.380 1.00 95.19 302 PHE A N 1
ATOM 2343 C CA . PHE A 1 302 ? -4.718 13.041 -19.392 1.00 95.19 302 PHE A CA 1
ATOM 2344 C C . PHE A 1 302 ? -5.841 12.220 -18.756 1.00 95.19 302 PHE A C 1
ATOM 2346 O O . PHE A 1 302 ? -5.608 11.426 -17.852 1.00 95.19 302 PHE A O 1
ATOM 2353 N N . ALA A 1 303 ? -7.070 12.386 -19.251 1.00 95.06 303 ALA A N 1
ATOM 2354 C CA . ALA A 1 303 ? -8.268 11.800 -18.639 1.00 95.06 303 ALA A CA 1
ATOM 2355 C C . ALA A 1 303 ? -8.309 10.257 -18.628 1.00 95.06 303 ALA A C 1
ATOM 2357 O O . ALA A 1 303 ? -9.165 9.681 -17.967 1.00 95.06 303 ALA A O 1
ATOM 2358 N N . ASN A 1 304 ? -7.425 9.606 -19.383 1.00 95.12 304 ASN A N 1
ATOM 2359 C CA . ASN A 1 304 ? -7.307 8.153 -19.507 1.00 95.12 304 ASN A CA 1
ATOM 2360 C C . ASN A 1 304 ? -6.012 7.616 -18.881 1.00 95.12 304 ASN A C 1
ATOM 2362 O O . ASN A 1 304 ? -5.515 6.576 -19.306 1.00 95.12 304 ASN A O 1
ATOM 2366 N N . MET A 1 305 ? -5.433 8.343 -17.925 1.00 96.94 305 MET A N 1
ATOM 2367 C CA . MET A 1 305 ? -4.264 7.916 -17.162 1.00 96.94 305 MET A CA 1
ATOM 2368 C C . MET A 1 305 ? -4.586 7.948 -15.670 1.00 96.94 305 MET A C 1
ATOM 2370 O O . MET A 1 305 ? -4.811 9.011 -15.095 1.00 96.94 305 MET A O 1
ATOM 2374 N N . ASP A 1 306 ? -4.523 6.783 -15.034 1.00 96.25 306 ASP A N 1
ATOM 2375 C CA . ASP A 1 306 ? -4.737 6.641 -13.598 1.00 96.25 306 ASP A CA 1
ATOM 2376 C C . ASP A 1 306 ? -3.387 6.502 -12.889 1.00 96.25 306 ASP A C 1
ATOM 2378 O O . ASP A 1 306 ? -2.578 5.632 -13.228 1.00 96.25 306 ASP A O 1
ATOM 2382 N N . CYS A 1 307 ? -3.133 7.345 -11.884 1.00 96.06 307 CYS A N 1
ATOM 2383 C CA . CYS A 1 307 ? -1.954 7.211 -11.028 1.00 96.06 307 CYS A CA 1
ATOM 2384 C C . CYS A 1 307 ? -2.192 6.108 -9.993 1.00 96.06 307 CYS A C 1
ATOM 2386 O O . CYS A 1 307 ? -3.043 6.261 -9.114 1.00 96.06 307 CYS A O 1
ATOM 2388 N N . LEU A 1 308 ? -1.436 5.012 -10.073 1.00 96.44 308 LEU A N 1
ATOM 2389 C CA . LEU A 1 308 ? -1.586 3.869 -9.167 1.00 96.44 308 LEU A CA 1
ATOM 2390 C C . LEU A 1 308 ? -0.550 3.869 -8.038 1.00 96.44 308 LEU A C 1
ATOM 2392 O O . LEU A 1 308 ? -0.856 3.446 -6.926 1.00 96.44 308 LEU A O 1
ATOM 2396 N N . ASP A 1 309 ? 0.657 4.376 -8.300 1.00 95.56 309 ASP A N 1
ATOM 2397 C CA . ASP A 1 309 ? 1.678 4.611 -7.273 1.00 95.56 309 ASP A CA 1
ATOM 2398 C C . ASP A 1 309 ? 2.377 5.961 -7.518 1.00 95.56 309 ASP A C 1
ATOM 2400 O O . ASP A 1 309 ? 3.330 6.034 -8.304 1.00 95.56 309 ASP A O 1
ATOM 2404 N N . PRO A 1 310 ? 1.943 7.039 -6.835 1.00 92.81 310 PRO A N 1
ATOM 2405 C CA . PRO A 1 310 ? 2.557 8.359 -6.967 1.00 92.81 310 PRO A CA 1
ATOM 2406 C C . PRO A 1 310 ? 4.016 8.414 -6.500 1.00 92.81 310 PRO A C 1
ATOM 2408 O O . PRO A 1 310 ? 4.805 9.192 -7.031 1.00 92.81 310 PRO A O 1
ATOM 2411 N N . ALA A 1 311 ? 4.412 7.596 -5.516 1.00 91.12 311 ALA A N 1
ATOM 2412 C CA . ALA A 1 311 ? 5.781 7.612 -4.997 1.00 91.12 311 ALA A CA 1
ATOM 2413 C C . ALA A 1 311 ? 6.779 7.081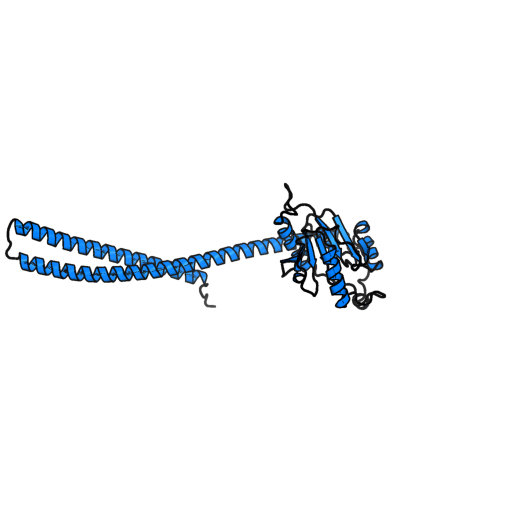 -6.038 1.00 91.12 311 ALA A C 1
ATOM 2415 O O . ALA A 1 311 ? 7.929 7.528 -6.099 1.00 91.12 311 ALA A O 1
ATOM 2416 N N . ARG A 1 312 ? 6.323 6.149 -6.881 1.00 93.19 312 ARG A N 1
ATOM 2417 C CA . ARG A 1 312 ? 7.127 5.506 -7.931 1.00 93.19 312 ARG A CA 1
ATOM 2418 C C . ARG A 1 312 ? 6.792 5.985 -9.340 1.00 93.19 312 ARG A C 1
ATOM 2420 O O . ARG A 1 312 ? 7.493 5.617 -10.276 1.00 93.19 312 ARG A O 1
ATOM 2427 N N . ASN A 1 313 ? 5.805 6.870 -9.479 1.00 95.06 313 ASN A N 1
ATOM 2428 C CA . ASN A 1 313 ? 5.261 7.347 -10.750 1.00 95.06 313 ASN A CA 1
ATOM 2429 C C . ASN A 1 313 ? 4.815 6.194 -11.660 1.00 95.06 313 ASN A C 1
ATOM 2431 O O . ASN A 1 313 ? 5.197 6.127 -12.831 1.00 95.06 313 ASN A O 1
ATOM 2435 N N . ILE A 1 314 ? 4.037 5.267 -11.095 1.00 97.44 314 ILE A N 1
ATOM 2436 C CA . ILE A 1 314 ? 3.421 4.176 -11.852 1.00 97.44 314 ILE A CA 1
ATOM 2437 C C . ILE A 1 314 ? 2.004 4.585 -12.227 1.00 97.44 314 ILE A C 1
ATOM 2439 O O . ILE A 1 314 ? 1.170 4.875 -11.364 1.00 97.44 314 ILE A O 1
ATOM 2443 N N . TRP A 1 315 ? 1.746 4.566 -13.525 1.00 97.75 315 TRP A N 1
ATOM 2444 C CA . TRP A 1 315 ? 0.485 4.945 -14.136 1.00 97.75 315 TRP A CA 1
ATOM 2445 C C . TRP A 1 315 ? -0.094 3.775 -14.920 1.00 97.75 315 TRP A C 1
ATOM 2447 O O . TRP A 1 315 ? 0.659 2.956 -15.446 1.00 97.75 315 TRP A O 1
ATOM 2457 N N . LYS A 1 316 ? -1.420 3.721 -15.040 1.00 97.88 316 LYS A N 1
ATOM 2458 C CA . LYS A 1 316 ? -2.121 2.788 -15.928 1.00 97.88 316 LYS A CA 1
ATOM 2459 C C . LYS A 1 316 ? -2.983 3.558 -16.920 1.00 97.88 316 LYS A C 1
ATOM 2461 O O . LYS A 1 316 ? -3.689 4.490 -16.543 1.00 97.88 316 LYS A O 1
ATOM 2466 N N . LYS A 1 317 ? -2.947 3.139 -18.183 1.00 97.38 317 LYS A N 1
ATOM 2467 C CA . LYS A 1 317 ? -3.837 3.635 -19.231 1.00 97.38 317 LYS A CA 1
ATOM 2468 C C . LYS A 1 317 ? -5.244 3.061 -19.040 1.00 97.38 317 LYS A C 1
ATOM 2470 O O . LYS A 1 317 ? -5.443 1.854 -19.182 1.00 97.38 317 LYS A O 1
ATOM 2475 N N . THR A 1 318 ? -6.224 3.913 -18.762 1.00 91.62 318 THR A N 1
ATOM 2476 C CA . THR A 1 318 ? -7.628 3.546 -18.545 1.00 91.62 318 THR A CA 1
ATOM 2477 C C . THR A 1 318 ? -8.500 4.055 -19.696 1.00 91.62 318 THR A C 1
ATOM 2479 O O . THR A 1 318 ? -8.848 5.225 -19.790 1.00 91.62 318 THR A O 1
ATOM 2482 N N . GLY A 1 319 ? -8.848 3.160 -20.625 1.00 74.12 319 GLY A N 1
ATOM 2483 C CA . GLY A 1 319 ? -9.699 3.475 -21.781 1.00 74.12 319 GLY A CA 1
ATOM 2484 C C . GLY A 1 319 ? -8.951 3.613 -23.111 1.00 74.12 319 GLY A C 1
ATOM 2485 O O . GLY A 1 319 ? -7.752 3.905 -23.148 1.00 74.12 319 GLY A O 1
ATOM 2486 N N . GLY A 1 320 ? -9.687 3.365 -24.198 1.00 55.38 320 GLY A N 1
ATOM 2487 C CA . GLY A 1 320 ? -9.272 3.525 -25.596 1.00 55.38 320 GLY A CA 1
ATOM 2488 C C . GLY A 1 320 ? -10.218 4.441 -26.357 1.00 55.38 320 GLY A C 1
ATOM 2489 O O . GLY A 1 320 ? -11.341 4.669 -25.851 1.00 55.38 320 GLY A O 1
#

pLDDT: mean 89.77, std 11.74, range [44.78, 98.62]

Nearest PDB structures (foldseek):
  7o3w-assembly1_A  TM=4.832E-01  e=5.468E-01  Synechocystis sp. PCC 6803 substr. Kazusa
  5los-assembly1_A  TM=7.956E-01  e=3.516E+00  Serendipita indica DSM 11827
  6jx6-assembly1_A  TM=8.899E-01  e=6.916E+00  Homo sapiens
  4whe-assembly1_A  TM=4.619E-01  e=1.017E+00  Escherichia coli K-12

Organism: NCBI:txid999627

Solvent-accessible surface area (backbone atoms only — not comparable to full-atom values): 17215 Å² total; per-residue (Å²): 132,87,83,73,78,50,78,61,56,53,33,51,49,48,27,52,52,24,45,53,49,28,54,53,30,48,52,50,34,53,52,38,47,54,54,37,51,55,48,51,54,50,52,52,52,50,56,59,45,41,79,75,54,81,59,97,59,48,69,62,53,51,54,53,50,50,54,50,43,53,53,36,51,58,47,36,56,52,32,49,54,48,27,55,50,25,47,53,47,25,54,54,25,47,53,50,32,51,56,48,49,55,53,50,53,53,51,49,55,52,50,52,53,52,50,53,49,52,51,50,45,51,51,21,51,50,41,30,52,49,56,50,55,74,70,44,85,63,96,72,73,83,74,78,54,80,69,60,31,64,49,43,90,95,40,86,50,34,50,30,68,77,87,78,60,67,68,62,52,47,52,41,44,53,55,47,42,53,52,40,48,72,32,78,96,30,60,38,97,91,44,69,35,47,65,35,30,38,34,33,49,62,32,46,45,36,62,66,58,53,45,56,71,45,25,65,69,62,61,68,72,44,62,39,29,27,12,72,51,55,70,34,27,52,48,12,24,69,76,70,69,33,60,94,31,46,41,72,45,52,80,81,74,60,79,46,49,86,33,44,30,40,38,38,63,52,62,41,74,33,67,70,59,36,55,51,31,53,52,50,49,64,71,36,42,31,59,69,16,35,34,40,44,62,50,94,70,75,62,71,79,40,94,40,38,44,78,77,35,78,93,62,31,31,33,34,30,53,66,128

Foldseek 3Di:
DDDDDDPLVVLVVLLVVLVVQLVVLVVQLVVLVVVLVVLVVVLVVLVVVCVVPNDPCSVVSNVVSVVVNVVSVVSNVVSVVSNVVSVVSNVVSVVSNVVVVVVVVVVVVVVVVVVVLVVLLVLLVVQLVVVVPVVPPPPDDDDDDPVQQADDVPDPFFGGDDDDDLSLLSSLLLVVLVVQLVDPVFDDDPDSGHAWEEEEEQCQLVPSVSSVVRSPSGRHPHAAYEHQDPVSQVNNCVVRVCVVRYDHDDLLPDQQCVGQEYEYDGGGPDPVVLVSSLVRNLVRHHAFHKYQDNGPDDNVVPVQWDQPDPVRRIITGHDD

Radius of gyration: 38.03 Å; Cα contacts (8 Å, |Δi|>4): 399; chains: 1; bounding box: 90×42×105 Å

Secondary structure (DSSP, 8-state):
---PPPHHHHHHHHHHHHHHHHHHHHHHHHHHHHHHHHHHHHHHHHHHHHHHS--TTHHHHHHHHHHHHHHHHHHHHHHHHHHHHHHHHHHHHHHHHHHHHHHHHHHHHHHHHHHHHHHHHHHHHHHHHHHHHHT---S---PPPTTTTT--TT-TTB-------HHHHHHHHHHHHHHHTT-GGG--SSSSS--EEEEEET-TTTHHHHHHHHH--S-EEEEEEEES-HHHHHHHHHHHT-GGGEEE--TTT---TT-SEEEE---BSSHHHHHHHHHHHHHHSPTT-EEEE--SS-GGGSTTEEEEETTTTEEEE---

InterPro domains:
  IPR029063 S-adenosyl-L-methionine-dependent methyltransferase superfamily [G3DSA:3.40.50.150] (163-312)
  IPR029063 S-adenosyl-L-methionine-dependent methyltransferase superfamily [SSF53335] (190-296)
  IPR041698 Methyltransferase domain 25 [PF13649] (199-286)

Mean predicted aligned error: 8.22 Å